Protein AF-A0AB72XPR7-F1 (afdb_monomer)

Structure (mmCIF, N/CA/C/O backbone):
data_AF-A0AB72XPR7-F1
#
_entry.id   AF-A0AB72XPR7-F1
#
loop_
_atom_site.group_PDB
_atom_site.id
_atom_site.type_symbol
_atom_site.label_atom_id
_atom_site.label_alt_id
_atom_site.label_comp_id
_atom_site.label_asym_id
_atom_site.label_entity_id
_atom_site.label_seq_id
_atom_site.pdbx_PDB_ins_code
_atom_site.Cartn_x
_atom_site.Cartn_y
_atom_site.Cartn_z
_atom_site.occupancy
_atom_site.B_iso_or_equiv
_atom_site.auth_seq_id
_atom_site.auth_comp_id
_atom_site.auth_asym_id
_atom_site.auth_atom_id
_atom_site.pdbx_PDB_model_num
ATOM 1 N N . MET A 1 1 ? -25.379 0.775 25.436 1.00 41.81 1 MET A N 1
ATOM 2 C CA . MET A 1 1 ? -26.512 1.455 24.770 1.00 41.81 1 MET A CA 1
ATOM 3 C C . MET A 1 1 ? -27.776 0.640 24.971 1.00 41.81 1 MET A C 1
ATOM 5 O O . MET A 1 1 ? -27.800 -0.527 24.604 1.00 41.81 1 MET A O 1
ATOM 9 N N . THR A 1 2 ? -28.804 1.211 25.595 1.00 42.16 2 THR A N 1
ATOM 10 C CA . THR A 1 2 ? -30.121 0.571 25.680 1.00 42.16 2 THR A CA 1
ATOM 11 C C . THR A 1 2 ? -30.930 0.978 24.458 1.00 42.16 2 THR A C 1
ATOM 13 O O . THR A 1 2 ? -31.187 2.161 24.277 1.00 42.16 2 THR A O 1
ATOM 16 N N . ASN A 1 3 ? -31.387 0.019 23.652 1.00 41.88 3 ASN A N 1
ATOM 17 C CA . ASN A 1 3 ? -32.263 0.270 22.496 1.00 41.88 3 ASN A CA 1
ATOM 18 C C . ASN A 1 3 ? -33.712 0.625 22.915 1.00 41.88 3 ASN A C 1
ATOM 20 O O . ASN A 1 3 ? -34.676 0.344 22.208 1.00 41.88 3 ASN A O 1
ATOM 24 N N . ARG A 1 4 ? -33.882 1.151 24.135 1.00 50.97 4 ARG A N 1
ATOM 25 C CA . ARG A 1 4 ? -35.162 1.570 24.701 1.00 50.97 4 ARG A CA 1
ATOM 26 C C . ARG A 1 4 ? -35.194 3.093 24.702 1.00 50.97 4 ARG A C 1
ATOM 28 O O . ARG A 1 4 ? -34.227 3.687 25.182 1.00 50.97 4 ARG A O 1
ATOM 35 N N . PRO A 1 5 ? -36.277 3.717 24.212 1.00 55.59 5 PRO A N 1
ATOM 36 C CA . PRO A 1 5 ? -36.444 5.154 24.354 1.00 55.59 5 PRO A CA 1
ATOM 37 C C . PRO A 1 5 ? -36.345 5.532 25.837 1.00 55.59 5 PRO A C 1
ATOM 39 O O . PRO A 1 5 ? -36.836 4.801 26.704 1.00 55.59 5 PRO A O 1
ATOM 42 N N . LEU A 1 6 ? -35.675 6.653 26.122 1.00 56.75 6 LEU A N 1
ATOM 43 C CA . LEU A 1 6 ? -35.609 7.230 27.466 1.00 56.75 6 LEU A CA 1
ATOM 44 C C . LEU A 1 6 ? -37.031 7.373 28.014 1.00 56.75 6 LEU A C 1
ATOM 46 O O . LEU A 1 6 ? -37.905 7.896 27.325 1.00 56.75 6 LEU A O 1
ATOM 50 N N . SER A 1 7 ? -37.267 6.904 29.237 1.00 58.59 7 SER A N 1
ATOM 51 C CA . SER A 1 7 ? -38.572 7.043 29.881 1.00 58.59 7 SER A CA 1
ATOM 52 C C . SER A 1 7 ? -38.912 8.525 30.086 1.00 58.59 7 SER A C 1
ATOM 54 O O . SER A 1 7 ? -38.029 9.317 30.413 1.00 58.59 7 SER A O 1
ATOM 56 N N . GLN A 1 8 ? -40.191 8.893 29.932 1.00 56.59 8 GLN A N 1
ATOM 57 C CA . GLN A 1 8 ? -40.710 10.259 30.133 1.00 56.59 8 GLN A CA 1
ATOM 58 C C . GLN A 1 8 ? -40.085 11.016 31.334 1.00 56.59 8 GLN A C 1
ATOM 60 O O . GLN A 1 8 ? -39.560 12.105 31.129 1.00 56.59 8 GLN A O 1
ATOM 65 N N . PRO A 1 9 ? -40.007 10.441 32.555 1.00 57.38 9 PRO A N 1
ATOM 66 C CA . PRO A 1 9 ? -39.437 11.149 33.711 1.00 57.38 9 PRO A CA 1
ATOM 67 C C . PRO A 1 9 ? -37.927 11.453 33.615 1.00 57.38 9 PRO A C 1
ATOM 69 O O . PRO A 1 9 ? -37.433 12.360 34.285 1.00 57.38 9 PRO A O 1
ATOM 72 N N . LEU A 1 10 ? -37.167 10.715 32.796 1.00 56.97 10 LEU A N 1
ATOM 73 C CA . LEU A 1 10 ? -35.747 11.000 32.539 1.00 56.97 10 LEU A CA 1
ATOM 74 C C . LEU A 1 10 ? -35.547 12.058 31.447 1.00 56.97 10 LEU A C 1
ATOM 76 O O . LEU A 1 10 ? -34.490 12.684 31.408 1.00 56.97 10 LEU A O 1
ATOM 80 N N . GLN A 1 11 ? -36.544 12.263 30.582 1.00 59.38 11 GLN A N 1
ATOM 81 C CA . GLN A 1 11 ? -36.538 13.343 29.594 1.00 59.38 11 GLN A CA 1
ATOM 82 C C . GLN A 1 11 ? -36.838 14.693 30.261 1.00 59.38 11 GLN A C 1
ATOM 84 O O . GLN A 1 11 ? -36.158 15.672 29.976 1.00 59.38 11 GLN A O 1
ATOM 89 N N . ASP A 1 12 ? -37.775 14.721 31.215 1.00 55.31 12 ASP A N 1
ATOM 90 C CA . ASP A 1 12 ? -38.199 15.947 31.911 1.00 55.31 12 ASP A CA 1
ATOM 91 C C . ASP A 1 12 ? -37.129 16.525 32.865 1.00 55.31 12 ASP A C 1
ATOM 93 O O . ASP A 1 12 ? -37.199 17.689 33.255 1.00 55.31 12 ASP A O 1
ATOM 97 N N . SER A 1 13 ? -36.130 15.724 33.258 1.00 51.53 13 SER A N 1
ATOM 98 C CA . SER A 1 13 ? -35.086 16.099 34.231 1.00 51.53 13 SER A CA 1
ATOM 99 C C . SER A 1 13 ? -33.762 16.556 33.605 1.00 51.53 13 SER A C 1
ATOM 101 O O . SER A 1 13 ? -32.808 16.853 34.332 1.00 51.53 13 SER A O 1
ATOM 103 N N . ARG A 1 14 ? -33.668 16.614 32.27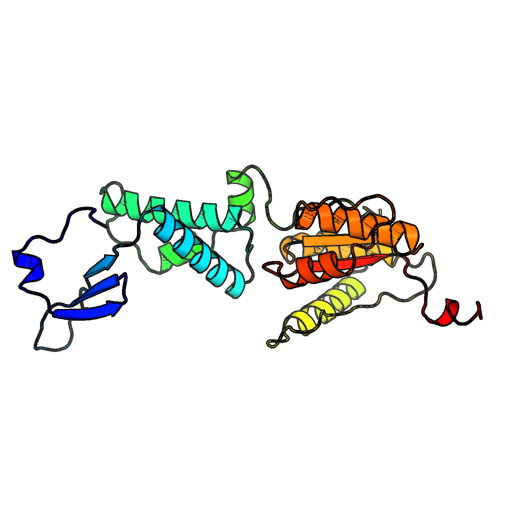0 1.00 53.88 14 ARG A N 1
ATOM 104 C CA . ARG A 1 14 ? -32.415 16.892 31.553 1.00 53.88 14 ARG A CA 1
ATOM 105 C C . ARG A 1 14 ? -32.579 17.986 30.506 1.00 53.88 14 ARG A C 1
ATOM 107 O O . ARG A 1 14 ? -33.610 18.088 29.852 1.00 53.88 14 ARG A O 1
ATOM 114 N N . VAL A 1 15 ? -31.532 18.789 30.334 1.00 56.50 15 VAL A N 1
ATOM 115 C CA . VAL A 1 15 ? -31.479 19.858 29.327 1.00 56.50 15 VAL A CA 1
ATOM 116 C C . VAL A 1 15 ? -30.689 19.349 28.126 1.00 56.50 15 VAL A C 1
ATOM 118 O O . VAL A 1 15 ? -29.655 18.695 28.291 1.00 56.50 15 VAL A O 1
ATOM 121 N N . VAL A 1 16 ? -31.182 19.630 26.917 1.00 56.19 16 VAL A N 1
ATOM 122 C CA . VAL A 1 16 ? -30.461 19.329 25.673 1.00 56.19 16 VAL A CA 1
ATOM 123 C C . VAL A 1 16 ? -29.211 20.208 25.626 1.00 56.19 16 VAL A C 1
ATOM 125 O O . VAL A 1 16 ? -29.324 21.428 25.527 1.00 56.19 16 VAL A O 1
ATOM 128 N N . SER A 1 17 ? -28.029 19.601 25.743 1.00 53.19 17 SER A N 1
ATOM 129 C CA . SER A 1 17 ? -26.747 20.320 25.768 1.00 53.19 17 SER A CA 1
ATOM 130 C C . SER A 1 17 ? -26.176 20.548 24.370 1.00 53.19 17 SER A C 1
ATOM 132 O O . SER A 1 17 ? -25.499 21.548 24.146 1.00 53.19 17 SER A O 1
ATOM 134 N N . ASN A 1 18 ? -26.460 19.643 23.429 1.00 52.41 18 ASN A N 1
ATOM 135 C CA . ASN A 1 18 ? -26.045 19.749 22.035 1.00 52.41 18 ASN A CA 1
ATOM 136 C C . ASN A 1 18 ? -27.017 18.971 21.134 1.00 52.41 18 ASN A C 1
ATOM 138 O O . ASN A 1 18 ? -27.459 17.873 21.484 1.00 52.41 18 ASN A O 1
ATOM 142 N N . SER A 1 19 ? -27.367 19.548 19.987 1.00 46.97 19 SER A N 1
ATOM 143 C CA . SER A 1 19 ? -28.295 18.961 19.018 1.00 46.97 19 SER A CA 1
ATOM 144 C C . SER A 1 19 ? -27.673 19.051 17.632 1.00 46.97 19 SER A C 1
ATOM 146 O O . SER A 1 19 ? -27.741 20.092 16.981 1.00 46.97 19 SER A O 1
ATOM 148 N N . SER A 1 20 ? -27.093 17.948 17.170 1.00 55.22 20 SER A N 1
ATOM 149 C CA . SER A 1 20 ? -26.849 17.742 15.738 1.00 55.22 20 SER A CA 1
ATOM 150 C C . SER A 1 20 ? -28.063 17.028 15.129 1.00 55.22 20 SER A C 1
ATOM 152 O O . SER A 1 20 ? -28.836 16.419 15.863 1.00 55.22 20 SER A O 1
ATOM 154 N N . GLU A 1 21 ? -28.250 17.064 13.803 1.00 54.97 21 GLU A N 1
ATOM 155 C CA . GLU A 1 21 ? -29.421 16.459 13.126 1.00 54.97 21 GLU A CA 1
ATOM 156 C C . GLU A 1 21 ? -29.701 14.989 13.509 1.00 54.97 21 GLU A C 1
ATOM 158 O O . GLU A 1 21 ? -30.834 14.529 13.367 1.00 54.97 21 GLU A O 1
ATOM 163 N N . LYS A 1 22 ? -28.694 14.247 13.995 1.00 56.53 22 LYS A N 1
ATOM 164 C CA . LYS A 1 22 ? -28.808 12.816 14.322 1.00 56.53 22 LYS A CA 1
ATOM 165 C C . LYS A 1 22 ? -28.384 12.421 15.746 1.00 56.53 22 LYS A C 1
ATOM 167 O O . LYS A 1 22 ? -28.583 11.269 16.123 1.00 56.53 22 LYS A O 1
ATOM 172 N N . VAL A 1 23 ? -27.832 13.337 16.547 1.00 57.31 23 VAL A N 1
ATOM 173 C CA . VAL A 1 23 ? -27.399 13.055 17.930 1.00 57.31 23 VAL A CA 1
ATOM 174 C C . VAL A 1 23 ? -27.939 14.125 18.870 1.00 57.31 23 VAL A C 1
ATOM 176 O O . VAL A 1 23 ? -27.658 15.312 18.685 1.00 57.31 23 VAL A O 1
ATOM 179 N N . ILE A 1 24 ? -28.686 13.688 19.883 1.00 64.88 24 ILE A N 1
ATOM 180 C CA . ILE A 1 24 ? -29.240 14.532 20.945 1.00 64.88 24 ILE A CA 1
ATOM 181 C C . ILE A 1 24 ? -28.510 14.206 22.246 1.00 64.88 24 ILE A C 1
ATOM 183 O O . ILE A 1 24 ? -28.618 13.092 22.756 1.00 64.88 24 ILE A O 1
ATOM 187 N N . GLU A 1 25 ? -27.781 15.168 22.802 1.00 66.88 25 GLU A N 1
ATOM 188 C CA . GLU A 1 25 ? -27.099 15.019 24.090 1.00 66.88 25 GLU A CA 1
ATOM 189 C C . GLU A 1 25 ? -27.939 15.608 25.228 1.00 66.88 25 GLU A C 1
ATOM 191 O O . GLU A 1 25 ? -28.374 16.757 25.172 1.00 66.88 25 GLU A O 1
ATOM 196 N N . TYR A 1 26 ? -28.146 14.823 26.283 1.00 62.53 26 TYR A N 1
ATOM 197 C CA . TYR A 1 26 ? -28.866 15.197 27.494 1.00 62.53 26 TYR A CA 1
ATOM 198 C C . TYR A 1 26 ? -27.893 15.307 28.668 1.00 62.53 26 TYR A C 1
ATOM 200 O O . TYR A 1 26 ? -27.359 14.293 29.135 1.00 62.53 26 TYR A O 1
ATOM 208 N N . ALA A 1 27 ? -27.725 16.514 29.203 1.00 60.41 27 ALA A N 1
ATOM 209 C CA . ALA A 1 27 ? -26.963 16.759 30.424 1.00 60.41 27 ALA A CA 1
ATOM 210 C C . ALA A 1 27 ? -27.894 16.872 31.644 1.00 60.41 27 ALA A C 1
ATOM 212 O O . ALA A 1 27 ? -29.041 17.317 31.541 1.00 60.41 27 ALA A O 1
ATOM 213 N N . LEU A 1 28 ? -27.399 16.460 32.815 1.00 56.94 28 LEU A N 1
ATOM 214 C CA . LEU A 1 28 ? -28.077 16.711 34.089 1.00 56.94 28 LEU A CA 1
ATOM 215 C C 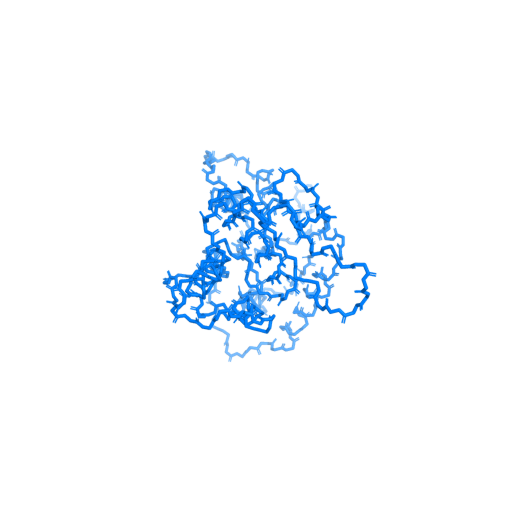. LEU A 1 28 ? -28.088 18.216 34.376 1.00 56.94 28 LEU A C 1
ATOM 217 O O . LEU A 1 28 ? -27.051 18.875 34.301 1.00 56.94 28 LEU A O 1
ATOM 221 N N . ASN A 1 29 ? -29.260 18.743 34.724 1.00 51.75 29 ASN A N 1
ATOM 222 C CA . ASN A 1 29 ? -29.448 20.148 35.060 1.00 51.75 29 ASN A CA 1
ATOM 223 C C . ASN A 1 29 ? -28.952 20.408 36.494 1.00 51.75 29 ASN A C 1
ATOM 225 O O . ASN A 1 29 ? -29.744 20.458 37.430 1.00 51.75 29 ASN A O 1
ATOM 229 N N . ASN A 1 30 ? -27.634 20.482 36.688 1.00 51.66 30 ASN A N 1
ATOM 230 C CA . ASN A 1 30 ? -27.048 20.781 37.992 1.00 51.66 30 ASN A CA 1
ATOM 231 C C . ASN A 1 30 ? -26.533 22.222 38.015 1.00 51.66 30 ASN A C 1
ATOM 233 O O . ASN A 1 30 ? -25.460 22.519 37.497 1.00 51.66 30 ASN A O 1
ATOM 237 N N . ASP A 1 31 ? -27.276 23.085 38.708 1.00 50.25 31 ASP A N 1
ATOM 238 C CA . ASP A 1 31 ? -26.927 24.475 39.049 1.00 50.25 31 ASP A CA 1
ATOM 239 C C . ASP A 1 31 ? -25.721 24.594 40.010 1.00 50.25 31 ASP A C 1
ATOM 241 O O . ASP A 1 31 ? -25.430 25.662 40.547 1.00 50.25 31 ASP A O 1
ATOM 245 N N . GLN A 1 32 ? -24.995 23.502 40.267 1.00 42.47 32 GLN A N 1
ATOM 246 C CA . GLN A 1 32 ? -23.808 23.497 41.117 1.00 42.47 32 GLN A CA 1
ATOM 247 C C . GLN A 1 32 ? -22.690 22.671 40.482 1.00 42.47 32 GLN A C 1
ATOM 249 O O . GLN A 1 32 ? -22.841 21.497 40.145 1.00 42.47 32 GLN A O 1
ATOM 254 N N . ALA A 1 33 ? -21.562 23.351 40.303 1.00 50.47 33 ALA A N 1
ATOM 255 C CA . ALA A 1 33 ? -20.346 22.876 39.677 1.00 50.47 33 ALA A CA 1
ATOM 256 C C . ALA A 1 33 ? -19.763 21.607 40.343 1.00 50.47 33 ALA A C 1
ATOM 258 O O . ALA A 1 33 ? -19.850 21.434 41.555 1.00 50.47 33 ALA A O 1
ATOM 259 N N . GLN A 1 34 ? -19.060 20.807 39.526 1.00 46.56 34 GLN A N 1
ATOM 260 C CA . GLN A 1 34 ? -18.021 19.819 39.898 1.00 46.56 34 GLN A CA 1
ATOM 261 C C . GLN A 1 34 ? -18.392 18.358 40.230 1.00 46.56 34 GLN A C 1
ATOM 263 O O . GLN A 1 34 ? -17.672 17.705 40.982 1.00 46.56 34 GLN A O 1
ATOM 268 N N . ALA A 1 35 ? -19.367 17.748 39.556 1.00 42.62 35 ALA A N 1
ATOM 269 C CA . ALA A 1 35 ? -19.410 16.283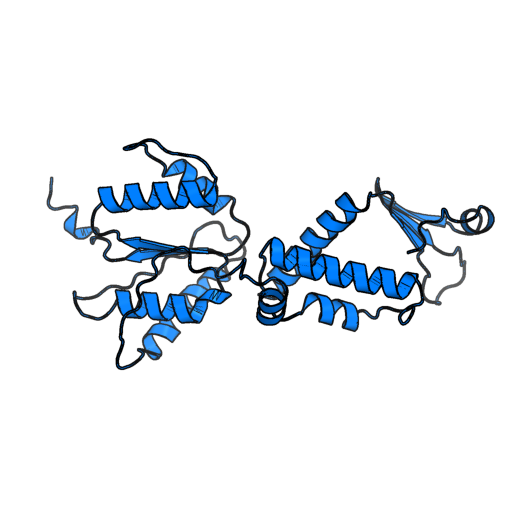 39.471 1.00 42.62 35 ALA A CA 1
ATOM 270 C C . ALA A 1 35 ? -19.589 15.847 38.016 1.00 42.62 35 ALA A C 1
ATOM 272 O O . ALA A 1 35 ? -20.494 16.329 37.343 1.00 42.62 35 ALA A O 1
ATOM 273 N N . THR A 1 36 ? -18.669 14.997 37.543 1.00 45.69 36 THR A N 1
ATOM 274 C CA . THR A 1 36 ? -18.645 14.291 36.246 1.00 45.69 36 THR A CA 1
ATOM 275 C C . THR A 1 36 ? -19.976 14.350 35.501 1.00 45.69 36 THR A C 1
ATOM 277 O O . THR A 1 36 ? -20.912 13.642 35.869 1.00 45.69 36 THR A O 1
ATOM 280 N N . ALA A 1 37 ? -20.071 15.213 34.487 1.00 53.94 37 ALA A N 1
ATOM 281 C CA . ALA A 1 37 ? -21.308 15.408 33.745 1.00 53.94 37 ALA A CA 1
ATOM 282 C C . ALA A 1 37 ? -21.720 14.089 33.072 1.00 53.94 37 ALA A C 1
ATOM 284 O O . ALA A 1 37 ? -21.110 13.662 32.094 1.00 53.94 37 ALA A O 1
ATOM 285 N N . GLU A 1 38 ? -22.732 13.414 33.618 1.00 59.38 38 GLU A N 1
ATOM 286 C CA . GLU A 1 38 ? -23.326 12.234 32.993 1.00 59.38 38 GLU A CA 1
ATOM 287 C C . GLU A 1 38 ? -24.119 12.671 31.760 1.00 59.38 38 GLU A C 1
ATOM 289 O O . GLU A 1 38 ? -25.310 12.994 31.837 1.00 59.38 38 GLU A O 1
ATOM 294 N N . ILE A 1 39 ? -23.444 12.693 30.615 1.00 62.56 39 ILE A N 1
ATOM 295 C CA . ILE A 1 39 ? -24.046 12.984 29.317 1.00 62.56 39 ILE A CA 1
ATOM 296 C C . ILE A 1 39 ? -24.707 11.704 28.802 1.00 62.56 39 ILE A C 1
ATOM 298 O O . ILE A 1 39 ? -24.060 10.664 28.673 1.00 62.56 39 ILE A O 1
ATOM 302 N N . ILE A 1 40 ? -26.005 11.769 28.503 1.00 64.38 40 ILE A N 1
ATOM 303 C CA . ILE A 1 40 ? -26.697 10.720 27.749 1.00 64.38 40 ILE A CA 1
ATOM 304 C C . ILE A 1 40 ? -26.841 11.206 26.313 1.00 64.38 40 ILE A C 1
ATOM 306 O O . ILE A 1 40 ? -27.585 12.144 26.066 1.00 64.38 40 ILE A O 1
ATOM 310 N N . ALA A 1 41 ? -26.157 10.562 25.371 1.00 66.19 41 ALA A N 1
ATOM 311 C CA . ALA A 1 41 ? -26.336 10.814 23.946 1.00 66.19 41 ALA A CA 1
ATOM 312 C C . ALA A 1 41 ? -27.342 9.814 23.358 1.00 66.19 41 ALA A C 1
ATOM 314 O O . ALA A 1 41 ? -27.163 8.598 23.467 1.00 66.19 41 ALA A O 1
ATOM 315 N N . LEU A 1 42 ? -28.407 10.329 22.749 1.00 67.06 42 LEU A N 1
ATOM 316 C CA . LEU A 1 42 ? -29.351 9.572 21.941 1.00 67.06 42 LEU A CA 1
ATOM 317 C C . LEU A 1 42 ? -28.973 9.747 20.472 1.00 67.06 42 LEU A C 1
ATOM 319 O O . LEU A 1 42 ? -29.065 10.843 19.925 1.00 67.06 42 LEU A O 1
ATOM 323 N N . ASP A 1 43 ? -28.554 8.652 19.852 1.00 70.88 43 ASP A N 1
ATOM 324 C CA . ASP A 1 43 ? -28.192 8.602 18.441 1.00 70.88 43 ASP A CA 1
ATOM 325 C C . ASP A 1 43 ? -29.337 7.973 17.644 1.00 70.88 43 ASP A C 1
ATOM 327 O O . ASP A 1 43 ? -29.784 6.869 17.966 1.00 70.88 43 ASP A O 1
ATOM 331 N N . SER A 1 44 ? -29.846 8.687 16.642 1.00 73.81 44 SER A N 1
ATOM 332 C CA . SER A 1 44 ? -30.961 8.234 15.802 1.00 73.81 44 SER A CA 1
ATOM 333 C C . SER A 1 44 ? -30.514 7.468 14.554 1.00 73.81 44 SER A C 1
ATOM 335 O O . SER A 1 44 ? -31.365 6.977 13.807 1.00 73.81 44 SER A O 1
ATOM 337 N N . ARG A 1 45 ? -29.199 7.342 14.317 1.00 74.25 45 ARG A N 1
ATOM 338 C CA . ARG A 1 45 ? -28.644 6.569 13.198 1.00 74.25 45 ARG A CA 1
ATOM 339 C C . ARG A 1 45 ? -28.993 5.092 13.319 1.00 74.25 45 ARG A C 1
ATOM 341 O O . ARG A 1 45 ? -29.015 4.516 14.408 1.00 74.25 45 ARG A O 1
ATOM 348 N N . ASN A 1 46 ? -29.231 4.448 12.179 1.00 76.50 46 ASN A N 1
ATOM 349 C CA . ASN A 1 46 ? -29.430 3.001 12.162 1.00 76.50 46 ASN A CA 1
ATOM 350 C C . ASN A 1 46 ? -28.098 2.251 12.376 1.00 76.50 46 ASN A C 1
ATOM 352 O O . ASN A 1 46 ? -27.013 2.816 12.256 1.00 76.50 46 ASN A O 1
ATOM 356 N N . ILE A 1 47 ? -28.175 0.949 12.673 1.00 71.62 47 ILE A N 1
ATOM 357 C CA . ILE A 1 47 ? -26.992 0.111 12.951 1.00 71.62 47 ILE A CA 1
ATOM 358 C C . ILE A 1 47 ? -25.989 0.133 11.785 1.00 71.62 47 ILE A C 1
ATOM 360 O O . ILE A 1 47 ? -24.784 0.159 12.023 1.00 71.62 47 ILE A O 1
ATOM 364 N N . GLY A 1 48 ? -26.466 0.141 10.537 1.00 70.88 48 GLY A N 1
ATOM 365 C CA . GLY A 1 48 ? -25.611 0.214 9.350 1.00 70.88 48 GLY A CA 1
ATOM 366 C C . GLY A 1 48 ? -24.841 1.532 9.280 1.00 70.88 48 GLY A C 1
ATOM 367 O O . GLY A 1 48 ? -23.617 1.513 9.222 1.00 70.88 48 GLY A O 1
ATOM 368 N N . GLU A 1 49 ? -25.540 2.663 9.400 1.00 76.25 49 GLU A N 1
ATOM 369 C CA . GLU A 1 49 ? -24.945 4.009 9.424 1.00 76.25 49 GLU A CA 1
ATOM 370 C C . GLU A 1 49 ? -23.955 4.190 10.584 1.00 76.25 49 GLU A C 1
ATOM 372 O O . GLU A 1 49 ? -22.915 4.824 10.422 1.00 76.25 49 GLU A O 1
ATOM 377 N N . LEU A 1 50 ? -24.261 3.628 11.758 1.00 76.62 50 LEU A N 1
ATOM 378 C CA . LEU A 1 50 ? -23.358 3.637 12.910 1.00 76.62 50 LEU A CA 1
ATOM 379 C C . LEU A 1 50 ? -22.109 2.800 12.658 1.00 76.62 50 LEU A C 1
ATOM 381 O O . LEU A 1 50 ? -21.013 3.223 13.011 1.00 76.62 50 LEU A O 1
ATOM 385 N N . THR A 1 51 ? -22.267 1.624 12.049 1.00 78.25 51 THR A N 1
ATOM 386 C CA . THR A 1 51 ? -21.132 0.754 11.729 1.00 78.25 51 THR A CA 1
ATOM 387 C C . THR A 1 51 ? -20.239 1.413 10.688 1.00 78.25 51 THR A C 1
ATOM 389 O O . THR A 1 51 ? -19.026 1.379 10.842 1.00 78.25 51 THR A O 1
ATOM 392 N N . ASP A 1 52 ? -20.808 2.037 9.659 1.00 80.50 52 ASP A N 1
ATOM 393 C CA . ASP A 1 52 ? -20.033 2.732 8.629 1.00 80.50 52 ASP A CA 1
ATOM 394 C C . ASP A 1 52 ? -19.327 3.969 9.210 1.00 80.50 52 ASP A C 1
ATOM 396 O O . ASP A 1 52 ? -18.122 4.116 9.040 1.00 80.50 52 ASP A O 1
ATOM 400 N N . SER A 1 53 ? -20.014 4.770 10.034 1.00 83.56 53 SER A N 1
ATOM 401 C CA . SER A 1 53 ? -19.386 5.885 10.760 1.00 83.56 53 SER A CA 1
ATOM 402 C C . SER A 1 53 ? -18.275 5.424 11.711 1.00 83.56 53 SER A C 1
ATOM 404 O O . SER A 1 53 ? -17.286 6.134 11.881 1.00 83.56 53 SER A O 1
ATOM 406 N N . LEU A 1 54 ? -18.426 4.259 12.349 1.00 84.94 54 LEU A N 1
ATOM 407 C CA . LEU A 1 54 ? -17.380 3.665 13.182 1.00 84.94 54 LEU A CA 1
ATOM 408 C C . LEU A 1 54 ? -16.200 3.180 12.346 1.00 84.94 54 LEU A C 1
ATOM 410 O O . LEU A 1 54 ? -15.066 3.357 12.773 1.00 84.94 54 LEU A O 1
ATOM 414 N N . VAL A 1 55 ? -16.446 2.589 11.176 1.00 84.25 55 VAL A N 1
ATOM 415 C CA . VAL A 1 55 ? -15.380 2.199 10.244 1.00 84.25 55 VAL A CA 1
ATOM 416 C C . VAL A 1 55 ? -14.568 3.420 9.845 1.00 84.25 55 VAL A C 1
ATOM 418 O O . VAL A 1 55 ? -13.352 3.365 9.968 1.00 84.25 55 VAL A O 1
ATOM 421 N N . ASP A 1 56 ? -15.214 4.523 9.469 1.00 83.06 56 ASP A N 1
ATOM 422 C CA . ASP A 1 56 ? -14.519 5.754 9.078 1.00 83.06 56 ASP A CA 1
ATOM 423 C C . ASP A 1 56 ? -13.657 6.311 10.226 1.00 83.06 56 ASP A C 1
ATOM 425 O O . ASP A 1 56 ? -12.490 6.652 10.025 1.00 83.06 56 ASP A O 1
ATOM 429 N N . LEU A 1 57 ? -14.190 6.324 11.456 1.00 85.88 57 LEU A N 1
ATOM 430 C CA . LEU A 1 57 ? -13.444 6.735 12.654 1.00 85.88 57 LEU A CA 1
ATOM 431 C C . LEU A 1 57 ? -12.253 5.813 12.946 1.00 85.88 57 LEU A C 1
ATOM 433 O O . LEU A 1 57 ? -11.166 6.286 13.275 1.00 85.88 57 LEU A O 1
ATOM 437 N N . VAL A 1 58 ? -12.441 4.497 12.820 1.00 87.00 58 VAL A N 1
ATOM 438 C CA . VAL A 1 58 ? -11.372 3.504 12.983 1.00 87.00 58 VAL A CA 1
ATOM 439 C C . VAL A 1 58 ? -10.302 3.704 11.913 1.00 87.00 58 VAL A C 1
ATOM 441 O O . VAL A 1 58 ? -9.117 3.693 12.237 1.00 87.00 58 VAL A O 1
ATOM 444 N N . THR A 1 59 ? -10.696 3.911 10.657 1.00 80.06 59 THR A N 1
ATOM 445 C CA . THR A 1 59 ? -9.778 4.167 9.545 1.00 80.06 59 THR A CA 1
ATOM 446 C C . THR A 1 59 ? -8.949 5.418 9.805 1.00 80.06 59 THR A C 1
ATOM 448 O O . THR A 1 59 ? -7.726 5.356 9.686 1.00 80.06 59 THR A O 1
ATOM 451 N N . GLN A 1 60 ? -9.574 6.518 10.234 1.00 81.06 60 GLN A N 1
ATOM 452 C CA . GLN A 1 60 ? -8.862 7.750 10.576 1.00 81.06 60 GLN A CA 1
ATOM 453 C C . GLN A 1 60 ? -7.879 7.537 11.736 1.00 81.06 60 GLN A C 1
ATOM 455 O O . GLN A 1 60 ? -6.698 7.858 11.609 1.00 81.06 60 GLN A O 1
ATOM 460 N N . PHE A 1 61 ? -8.328 6.930 12.838 1.00 84.75 61 PHE A N 1
ATOM 461 C CA . PHE A 1 61 ? -7.466 6.661 13.990 1.00 84.75 61 PHE A CA 1
ATOM 462 C C . PHE A 1 61 ? -6.262 5.789 13.608 1.00 84.75 61 PHE A C 1
ATOM 464 O O . PHE A 1 61 ? -5.127 6.055 14.007 1.00 84.75 61 PHE A O 1
ATOM 471 N N . ARG A 1 62 ? -6.488 4.734 12.819 1.00 81.38 62 ARG A N 1
ATOM 472 C CA . ARG A 1 62 ? -5.421 3.828 12.376 1.00 81.38 62 ARG A CA 1
ATOM 473 C C . ARG A 1 62 ? -4.467 4.507 11.398 1.00 81.38 62 ARG A C 1
ATOM 475 O O . ARG A 1 62 ? -3.267 4.259 11.490 1.00 81.38 62 ARG A O 1
ATOM 482 N N . ALA A 1 63 ? -4.964 5.402 10.542 1.00 72.00 63 ALA A N 1
ATOM 483 C CA . ALA A 1 63 ? -4.134 6.221 9.666 1.00 72.00 63 ALA A CA 1
ATOM 484 C C . ALA A 1 63 ? -3.177 7.122 10.461 1.00 72.00 63 ALA A C 1
ATOM 486 O O . ALA A 1 63 ? -1.972 7.108 10.213 1.00 72.00 63 ALA A O 1
ATOM 487 N N . GLU A 1 64 ? -3.693 7.828 11.470 1.00 73.81 64 GLU A N 1
ATOM 488 C CA . GLU A 1 64 ? -2.903 8.694 12.357 1.00 73.81 64 GLU A CA 1
ATOM 489 C C . GLU A 1 64 ? -1.839 7.908 13.148 1.00 73.81 64 GLU A C 1
ATOM 491 O O . GLU A 1 64 ? -0.760 8.423 13.439 1.00 73.81 64 GLU A O 1
ATOM 496 N N . ASN A 1 65 ? -2.103 6.630 13.437 1.00 70.25 65 ASN A N 1
ATOM 497 C CA . ASN A 1 65 ? -1.207 5.739 14.180 1.00 70.25 65 ASN A CA 1
ATOM 498 C C . ASN A 1 65 ? -0.345 4.823 13.290 1.00 70.25 65 ASN A C 1
ATOM 500 O O . ASN A 1 65 ? 0.239 3.861 13.795 1.00 70.25 65 ASN A O 1
ATOM 504 N N . LYS A 1 66 ? -0.244 5.109 11.983 1.00 68.25 66 LYS A N 1
ATOM 505 C CA . LYS A 1 66 ? 0.565 4.342 11.013 1.00 68.25 66 LYS A CA 1
ATOM 506 C C . LYS A 1 66 ? 0.232 2.838 10.981 1.00 68.25 66 LYS A C 1
ATOM 508 O O . LYS A 1 66 ? 1.129 2.006 10.864 1.00 68.25 66 LYS A O 1
ATOM 513 N N . LYS A 1 67 ? -1.047 2.482 11.120 1.00 68.75 67 LYS A N 1
ATOM 514 C CA . LYS A 1 67 ? -1.552 1.100 11.018 1.00 68.75 67 LYS A CA 1
ATOM 515 C C . LYS A 1 67 ? -2.366 0.894 9.742 1.00 68.75 67 LYS A C 1
ATOM 517 O O . LYS A 1 67 ? -2.729 1.868 9.081 1.00 68.75 67 LYS A O 1
ATOM 522 N N . SER A 1 68 ? -2.681 -0.366 9.418 1.00 64.69 68 SER A N 1
ATOM 523 C CA . SER A 1 68 ? -3.504 -0.699 8.249 1.00 64.69 68 SER A CA 1
ATOM 524 C C . SER A 1 68 ? -4.811 0.095 8.199 1.00 64.69 68 SER A C 1
ATOM 526 O O . SER A 1 68 ? -5.541 0.195 9.192 1.00 64.69 68 SER A O 1
ATOM 528 N N . GLN A 1 69 ? -5.104 0.594 6.998 1.00 68.94 69 GLN A N 1
ATOM 529 C CA . GLN A 1 69 ? -6.322 1.315 6.624 1.00 68.94 69 GLN A CA 1
ATOM 530 C C . GLN A 1 69 ? -7.240 0.455 5.734 1.00 68.94 69 GLN A C 1
ATOM 532 O O . GLN A 1 69 ? -8.186 0.970 5.139 1.00 68.94 69 GLN A O 1
ATOM 537 N N . GLY A 1 70 ? -6.958 -0.850 5.618 1.00 67.56 70 GLY A N 1
ATOM 538 C CA . GLY A 1 70 ? -7.747 -1.779 4.812 1.00 67.56 70 GLY A CA 1
ATOM 539 C C . GLY A 1 70 ? -9.220 -1.777 5.228 1.00 67.56 70 GLY A C 1
ATOM 540 O O . GLY A 1 70 ? -9.557 -1.719 6.415 1.00 67.56 70 GLY A O 1
ATOM 541 N N . ARG A 1 71 ? -10.129 -1.793 4.246 1.00 70.25 71 ARG A N 1
ATOM 542 C CA . ARG A 1 71 ? -11.572 -1.667 4.505 1.00 70.25 71 ARG A CA 1
ATOM 543 C C . ARG A 1 71 ? -12.113 -2.859 5.297 1.00 70.25 71 ARG A C 1
ATOM 545 O O . ARG A 1 71 ? -12.988 -2.673 6.141 1.00 70.25 71 ARG A O 1
ATOM 552 N N . VAL A 1 72 ? -11.612 -4.069 5.046 1.00 71.44 72 VAL A N 1
ATOM 553 C CA . VAL A 1 72 ? -12.007 -5.284 5.776 1.00 71.44 72 VAL A CA 1
ATOM 554 C C . VAL A 1 72 ? -11.395 -5.268 7.174 1.00 71.44 72 VAL A C 1
ATOM 556 O O . VAL A 1 72 ? -12.100 -5.547 8.140 1.00 71.44 72 VAL A O 1
ATOM 559 N N . SER A 1 73 ? -10.141 -4.844 7.321 1.00 74.44 73 SER A N 1
ATOM 560 C CA . SER A 1 73 ? -9.480 -4.727 8.631 1.00 74.44 73 SER A CA 1
ATOM 561 C C . SER A 1 73 ? -10.157 -3.699 9.535 1.00 74.44 73 SER A C 1
ATOM 563 O O . SER A 1 73 ? -10.488 -4.005 10.681 1.00 74.44 73 SER A O 1
ATOM 565 N N . CYS A 1 74 ? -10.430 -2.498 9.019 1.00 81.31 74 CYS A N 1
ATOM 566 C CA . CYS A 1 74 ? -11.134 -1.453 9.769 1.00 81.31 74 CYS A CA 1
ATOM 567 C C . CYS A 1 74 ? -12.555 -1.901 10.142 1.00 81.31 74 CYS A C 1
ATOM 569 O O . CYS A 1 74 ? -13.011 -1.650 11.258 1.00 81.31 74 CYS A O 1
ATOM 571 N N . ARG A 1 75 ? -13.234 -2.647 9.258 1.00 82.69 75 ARG A N 1
ATOM 572 C CA . ARG A 1 75 ? -14.534 -3.272 9.545 1.00 82.69 75 ARG A CA 1
ATOM 573 C C . ARG A 1 75 ? -14.451 -4.311 10.658 1.00 82.69 75 ARG A C 1
ATOM 575 O O . ARG A 1 75 ? -15.324 -4.312 11.519 1.00 82.69 75 ARG A O 1
ATOM 582 N N . ILE A 1 76 ? -13.427 -5.162 10.678 1.00 81.75 76 ILE A N 1
ATOM 583 C CA . ILE A 1 76 ? -13.229 -6.153 11.747 1.00 81.75 76 ILE A CA 1
ATOM 584 C C . ILE A 1 76 ? -13.020 -5.454 13.089 1.00 81.75 76 ILE A C 1
ATOM 586 O O . ILE A 1 76 ? -13.700 -5.785 14.058 1.00 81.75 76 ILE A O 1
ATOM 590 N N . VAL A 1 77 ? -12.151 -4.443 13.141 1.00 85.31 77 VAL A N 1
ATOM 591 C CA . VAL A 1 77 ? -11.913 -3.658 14.364 1.00 85.31 77 VAL A CA 1
ATOM 592 C C . VAL A 1 77 ? -13.201 -2.972 14.835 1.00 85.31 77 VAL A C 1
ATOM 594 O O . VAL A 1 77 ? -13.544 -3.056 16.016 1.00 85.31 77 VAL A O 1
ATOM 597 N N . ALA A 1 78 ? -13.969 -2.370 13.921 1.00 86.31 78 ALA A N 1
ATOM 598 C CA . ALA A 1 78 ? -15.266 -1.770 14.238 1.00 86.31 78 ALA A CA 1
ATOM 599 C C . ALA A 1 78 ? -16.270 -2.798 14.795 1.00 86.31 78 ALA A C 1
ATOM 601 O O . ALA A 1 78 ? -16.972 -2.516 15.766 1.00 86.31 78 ALA A O 1
ATOM 602 N N . VAL A 1 79 ? -16.314 -4.011 14.235 1.00 83.06 79 VAL A N 1
ATOM 603 C CA . VAL A 1 79 ? -17.174 -5.103 14.723 1.00 83.06 79 VAL A CA 1
ATOM 604 C C . VAL A 1 79 ? -16.733 -5.592 16.105 1.00 83.06 79 VAL A C 1
ATOM 606 O O . VAL A 1 79 ? -17.586 -5.814 16.962 1.00 83.06 79 VAL A O 1
ATOM 609 N N . VAL A 1 80 ? -15.428 -5.712 16.366 1.00 83.69 80 VAL A N 1
ATOM 610 C CA . VAL A 1 80 ? -14.895 -6.079 17.692 1.00 83.69 80 VAL A CA 1
ATOM 611 C C . VAL A 1 80 ? -15.263 -5.028 18.743 1.00 83.69 80 VAL A C 1
ATOM 613 O O . VAL A 1 80 ? -15.680 -5.378 19.850 1.00 83.69 80 VAL A O 1
ATOM 616 N N . LEU A 1 81 ? -15.167 -3.741 18.397 1.00 85.94 81 LEU A N 1
ATOM 617 C CA . LEU A 1 81 ? -15.609 -2.638 19.255 1.00 85.94 81 LEU A CA 1
ATOM 618 C C . LEU A 1 81 ? -17.110 -2.698 19.533 1.00 85.94 81 LEU A C 1
ATOM 620 O O . LEU A 1 81 ? -17.516 -2.637 20.694 1.00 85.94 81 LEU A O 1
ATOM 624 N N . LEU A 1 82 ? -17.933 -2.876 18.497 1.00 83.56 82 LEU A N 1
ATOM 625 C CA . LEU A 1 82 ? -19.380 -3.037 18.652 1.00 83.56 82 LEU A CA 1
ATOM 626 C C . LEU A 1 82 ? -19.721 -4.237 19.534 1.00 83.56 82 LEU A C 1
ATOM 628 O O . LEU A 1 82 ? -20.559 -4.115 20.423 1.00 83.56 82 LEU A O 1
ATOM 632 N N . HIS A 1 83 ? -19.043 -5.369 19.347 1.00 81.81 83 HIS A N 1
ATOM 633 C CA . HIS A 1 83 ? -19.217 -6.548 20.188 1.00 81.81 83 HIS A CA 1
ATOM 634 C C . HIS A 1 83 ? -18.897 -6.237 21.656 1.00 81.81 83 HIS A C 1
ATOM 636 O O . HIS A 1 83 ? -19.721 -6.510 22.523 1.00 81.81 83 HIS A O 1
ATOM 642 N N . LYS A 1 84 ? -17.759 -5.591 21.952 1.00 80.25 84 LYS A N 1
ATOM 643 C CA . LYS A 1 84 ? -17.406 -5.169 23.322 1.00 80.25 84 LYS A CA 1
ATOM 644 C C . LYS A 1 84 ? -18.468 -4.246 23.930 1.00 80.25 84 LYS A C 1
ATOM 646 O O . LYS A 1 84 ? -18.868 -4.446 25.076 1.00 80.25 84 LYS A O 1
ATOM 651 N N . ILE A 1 85 ? -18.962 -3.275 23.159 1.00 82.69 85 ILE A N 1
ATOM 652 C CA . ILE A 1 85 ? -20.022 -2.351 23.588 1.00 82.69 85 ILE A CA 1
ATOM 653 C C . ILE A 1 85 ? -21.325 -3.106 23.878 1.00 82.69 85 ILE A C 1
ATOM 655 O O . ILE A 1 85 ? -21.983 -2.835 24.886 1.00 82.69 85 ILE A O 1
ATOM 659 N N . PHE A 1 86 ? -21.711 -4.052 23.019 1.00 80.00 86 PHE A N 1
ATOM 660 C CA . PHE A 1 86 ? -22.940 -4.822 23.193 1.00 80.00 86 PHE A CA 1
ATOM 661 C C . PHE A 1 86 ? -22.847 -5.829 24.339 1.00 80.00 86 PHE A C 1
ATOM 663 O O . PHE A 1 86 ? -23.788 -5.892 25.125 1.00 80.00 86 PHE A O 1
ATOM 670 N N . SER A 1 87 ? -21.727 -6.533 24.519 1.00 76.19 87 SER A N 1
ATOM 671 C CA . SER A 1 87 ? -21.516 -7.423 25.671 1.00 76.19 87 SER A CA 1
ATOM 672 C C . SER A 1 87 ? -21.559 -6.658 26.997 1.00 76.19 87 SER A C 1
ATOM 674 O O . SER A 1 87 ? -22.215 -7.094 27.946 1.00 76.19 87 SER A O 1
ATOM 676 N N . ALA A 1 88 ? -20.944 -5.470 27.055 1.00 78.62 88 ALA A N 1
ATOM 677 C CA . ALA A 1 88 ? -21.040 -4.580 28.214 1.00 78.62 88 ALA A CA 1
ATOM 678 C C . ALA A 1 88 ? -22.489 -4.113 28.461 1.00 78.62 88 ALA A C 1
ATOM 680 O O . ALA A 1 88 ? -22.955 -4.064 29.600 1.00 78.62 88 ALA A O 1
ATOM 681 N N . ALA A 1 89 ? -23.239 -3.808 27.395 1.00 76.69 89 ALA A N 1
ATOM 682 C CA . ALA A 1 89 ? -24.637 -3.387 27.488 1.00 76.69 89 ALA A CA 1
ATOM 683 C C . ALA A 1 89 ? -25.597 -4.522 27.891 1.00 76.69 89 ALA A C 1
ATOM 685 O O . ALA A 1 89 ? -26.571 -4.266 28.598 1.00 76.69 89 ALA A O 1
ATOM 686 N N . ALA A 1 90 ? -25.325 -5.757 27.462 1.00 78.62 90 ALA A N 1
ATOM 687 C CA . ALA A 1 90 ? -26.093 -6.952 27.809 1.00 78.62 90 ALA A CA 1
ATOM 688 C C . ALA A 1 90 ? -25.821 -7.439 29.245 1.00 78.62 90 ALA A C 1
ATOM 690 O O . ALA A 1 90 ? -26.597 -8.221 29.789 1.00 78.62 90 ALA A O 1
ATOM 691 N N . GLY A 1 91 ? -24.758 -6.939 29.887 1.00 76.38 91 GLY A N 1
ATOM 692 C CA . GLY A 1 91 ? -24.332 -7.367 31.221 1.00 76.38 91 GLY A CA 1
ATOM 693 C C . GLY A 1 91 ? -23.527 -8.668 31.223 1.00 76.38 91 GLY A C 1
ATOM 694 O O . GLY A 1 91 ? -23.371 -9.271 32.280 1.00 76.38 91 GLY A O 1
ATOM 695 N N . GLU A 1 92 ? -23.029 -9.089 30.061 1.00 71.38 92 GLU A N 1
ATOM 696 C CA . GLU A 1 92 ? -22.140 -10.247 29.896 1.00 71.38 92 GLU A CA 1
ATOM 697 C C . GLU A 1 92 ? -20.669 -9.892 30.178 1.00 71.38 92 GLU A C 1
ATOM 699 O O . GLU A 1 92 ? -19.849 -10.772 30.423 1.00 71.38 92 GLU A O 1
ATOM 704 N N . ALA A 1 93 ? -20.343 -8.596 30.170 1.00 71.81 93 ALA A N 1
ATOM 705 C CA . ALA A 1 93 ? -19.040 -8.036 30.511 1.00 71.81 93 ALA A CA 1
ATOM 706 C C . ALA A 1 93 ? -19.191 -6.856 31.488 1.00 71.81 93 ALA A C 1
ATOM 708 O O . ALA A 1 93 ? -20.310 -6.467 31.845 1.00 71.81 93 ALA A O 1
ATOM 709 N N . ASP A 1 94 ? -18.065 -6.276 31.919 1.00 74.62 94 ASP A N 1
ATOM 710 C CA . ASP A 1 94 ? -18.088 -5.075 32.753 1.00 74.62 94 ASP A CA 1
ATOM 711 C C . ASP A 1 94 ? -18.828 -3.938 32.028 1.00 74.62 94 ASP A C 1
ATOM 713 O O . ASP A 1 94 ? -18.671 -3.718 30.826 1.00 74.62 94 ASP A O 1
ATOM 717 N N . ARG A 1 95 ? -19.679 -3.213 32.757 1.00 74.31 95 ARG A N 1
ATOM 718 C CA . ARG A 1 95 ? -20.567 -2.177 32.192 1.00 74.31 95 ARG A CA 1
ATOM 719 C C . ARG A 1 95 ? -19.830 -0.878 31.875 1.00 74.31 95 ARG A C 1
ATOM 721 O O . ARG A 1 95 ? -20.457 0.112 31.493 1.00 74.31 95 ARG A O 1
ATOM 728 N N . ARG A 1 96 ? -18.516 -0.859 32.082 1.00 75.69 96 ARG A N 1
ATOM 729 C CA . ARG A 1 96 ? -17.631 0.274 31.848 1.00 75.69 96 ARG A CA 1
ATOM 730 C C . ARG A 1 96 ? -16.585 -0.135 30.826 1.00 75.69 96 ARG A C 1
ATOM 732 O O . ARG A 1 96 ? -15.909 -1.134 31.004 1.00 75.69 96 ARG A O 1
ATOM 739 N N . LEU A 1 97 ? -16.473 0.674 29.780 1.00 77.19 97 LEU A N 1
ATOM 740 C CA . LEU A 1 97 ? -15.368 0.639 28.833 1.00 77.19 97 LEU A CA 1
ATOM 741 C C . LEU A 1 97 ? -14.504 1.862 29.110 1.00 77.19 97 LEU A C 1
ATOM 743 O O . LEU A 1 97 ? -14.964 3.000 29.001 1.00 77.19 97 LEU A O 1
ATOM 747 N N . THR A 1 98 ? -13.271 1.624 29.526 1.00 85.06 98 THR A N 1
ATOM 748 C CA . THR A 1 98 ? -12.269 2.667 29.720 1.00 85.06 98 THR A CA 1
ATOM 749 C C . THR A 1 98 ? -11.712 3.123 28.374 1.00 85.06 98 THR A C 1
ATOM 751 O O . THR A 1 98 ? -11.715 2.385 27.388 1.00 85.06 98 THR A O 1
ATOM 754 N N . ALA A 1 99 ? -11.181 4.347 28.330 1.00 79.25 99 ALA A N 1
ATOM 755 C CA . ALA A 1 99 ? -10.514 4.852 27.132 1.00 79.25 99 ALA A CA 1
ATOM 756 C C . ALA A 1 99 ? -9.340 3.953 26.706 1.00 79.25 99 ALA A C 1
ATOM 758 O O . ALA A 1 99 ? -9.129 3.756 25.514 1.00 79.25 99 ALA A O 1
ATOM 759 N N . LEU A 1 100 ? -8.618 3.365 27.668 1.00 82.38 100 LEU A N 1
ATOM 760 C CA . LEU A 1 100 ? -7.501 2.469 27.381 1.00 82.38 100 LEU A CA 1
ATOM 761 C C . LEU A 1 100 ? -7.969 1.184 26.688 1.00 82.38 100 LEU A C 1
ATOM 763 O O . LEU A 1 100 ? -7.388 0.800 25.685 1.00 82.38 100 LEU A O 1
ATOM 767 N N . GLU A 1 101 ? -9.068 0.577 27.139 1.00 81.44 101 GLU A N 1
ATOM 768 C CA . GLU A 1 101 ? -9.627 -0.621 26.493 1.00 81.44 101 GLU A CA 1
ATOM 769 C C . GLU A 1 101 ? -10.125 -0.349 25.069 1.00 81.44 101 GLU A C 1
ATOM 771 O O . GLU A 1 101 ? -10.060 -1.229 24.207 1.00 81.44 101 GLU A O 1
ATOM 776 N N . ILE A 1 102 ? -10.624 0.865 24.816 1.00 85.56 102 ILE A N 1
ATOM 777 C CA . ILE A 1 102 ? -11.000 1.308 23.470 1.00 85.56 102 ILE A CA 1
ATOM 778 C C . ILE A 1 102 ? -9.744 1.474 22.613 1.00 85.56 102 ILE A C 1
ATOM 780 O O . ILE A 1 102 ? -9.709 0.968 21.494 1.00 85.56 102 ILE A O 1
ATOM 784 N N . ILE A 1 103 ? -8.707 2.136 23.132 1.00 86.00 103 ILE A N 1
ATOM 785 C CA . ILE A 1 103 ? -7.432 2.317 22.427 1.00 86.00 103 ILE A CA 1
ATOM 786 C C . ILE A 1 103 ? -6.784 0.966 22.123 1.00 86.00 103 ILE A C 1
ATOM 788 O O . ILE A 1 103 ? -6.330 0.771 20.999 1.00 86.00 103 ILE A O 1
ATOM 792 N N . ASP A 1 104 ? -6.789 0.022 23.060 1.00 83.88 104 ASP A N 1
ATOM 793 C CA . ASP A 1 104 ? -6.254 -1.327 22.858 1.00 83.88 104 ASP A CA 1
ATOM 794 C C . ASP A 1 104 ? -7.015 -2.059 21.748 1.00 83.88 104 ASP A C 1
ATOM 796 O O . ASP A 1 104 ? -6.404 -2.636 20.849 1.00 83.88 104 ASP A O 1
ATOM 800 N N . ALA A 1 105 ? -8.350 -1.971 21.745 1.00 83.19 105 ALA A N 1
ATOM 801 C CA . ALA A 1 105 ? -9.176 -2.544 20.684 1.00 83.19 105 ALA A CA 1
ATOM 802 C C . ALA A 1 105 ? -8.936 -1.874 19.318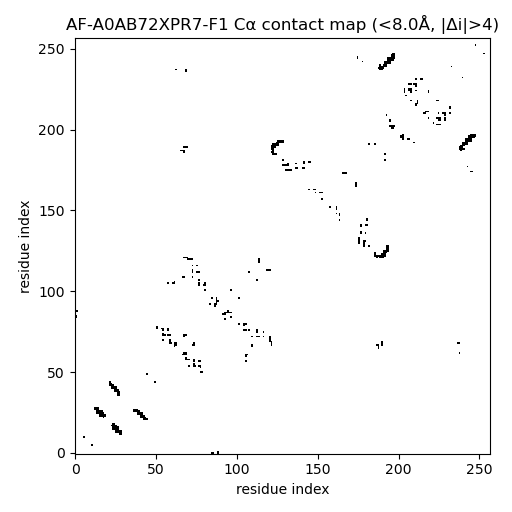 1.00 83.19 105 ALA A C 1
ATOM 804 O O . ALA A 1 105 ? -8.922 -2.547 18.291 1.00 83.19 105 ALA A O 1
ATOM 805 N N . LEU A 1 106 ? -8.709 -0.560 19.284 1.00 84.81 106 LEU A N 1
ATOM 806 C CA . LEU A 1 106 ? -8.348 0.165 18.062 1.00 84.81 106 LEU A CA 1
ATOM 807 C C . LEU A 1 106 ? -6.921 -0.142 17.597 1.00 84.81 106 LEU A C 1
ATOM 809 O O . LEU A 1 106 ? -6.621 -0.056 16.404 1.00 84.81 106 LEU A O 1
ATOM 813 N N . SER A 1 107 ? -6.050 -0.517 18.532 1.00 83.00 107 SER A N 1
ATOM 814 C CA . SER A 1 107 ? -4.626 -0.763 18.323 1.00 83.00 107 SER A CA 1
ATOM 815 C C . SER A 1 107 ? -4.299 -2.226 18.053 1.00 83.00 107 SER A C 1
ATOM 817 O O . SER A 1 107 ? -3.109 -2.550 18.020 1.00 83.00 107 SER A O 1
ATOM 819 N N . ILE A 1 108 ? -5.290 -3.089 17.797 1.00 79.69 108 ILE A N 1
ATOM 820 C CA . ILE A 1 108 ? -5.050 -4.494 17.440 1.00 79.69 108 ILE A CA 1
ATOM 821 C C . ILE A 1 108 ? -4.000 -4.558 16.313 1.00 79.69 108 ILE A C 1
ATOM 823 O O . ILE A 1 108 ? -4.141 -3.837 15.306 1.00 79.69 108 ILE A O 1
ATOM 827 N N . PRO A 1 109 ? -2.925 -5.35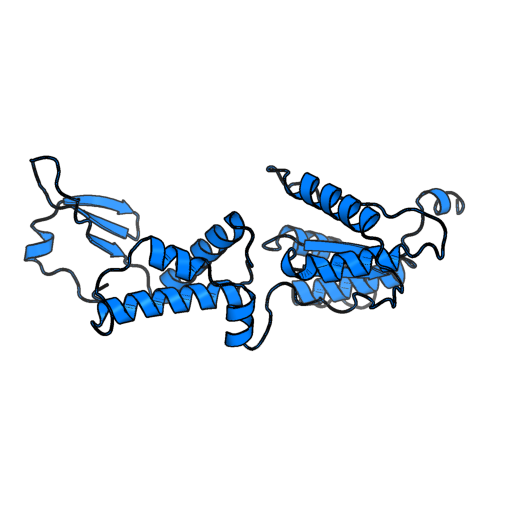2 16.493 1.00 73.25 109 PRO A N 1
ATOM 828 C CA . PRO A 1 109 ? -1.913 -5.551 15.471 1.00 73.25 109 PRO A CA 1
ATOM 829 C C . PRO A 1 109 ? -2.525 -6.091 14.184 1.00 73.25 109 PRO A C 1
ATOM 831 O O . PRO A 1 109 ? -3.360 -6.990 14.204 1.00 73.25 109 PRO A O 1
ATOM 834 N N . ASP A 1 110 ? -2.052 -5.578 13.055 1.00 65.31 110 ASP A N 1
ATOM 835 C CA . ASP A 1 110 ? -2.513 -5.977 11.725 1.00 65.31 110 ASP A CA 1
ATOM 836 C C . ASP A 1 110 ? -2.490 -7.504 11.545 1.00 65.31 110 ASP A C 1
ATOM 838 O O . ASP A 1 110 ? -3.475 -8.110 11.128 1.00 65.31 110 ASP A O 1
ATOM 842 N N . ARG A 1 111 ? -1.408 -8.157 11.974 1.00 56.56 111 ARG A N 1
ATOM 843 C CA . ARG A 1 111 ? -1.261 -9.615 11.900 1.00 56.56 111 ARG A CA 1
ATOM 844 C C . ARG A 1 111 ? -2.411 -10.389 12.559 1.00 56.56 111 ARG A C 1
ATOM 846 O O . ARG A 1 111 ? -2.875 -11.364 11.981 1.00 56.56 111 ARG A O 1
ATOM 853 N N . GLU A 1 112 ? -2.879 -9.960 13.728 1.00 63.59 112 GLU A N 1
ATOM 854 C CA . GLU A 1 112 ? -3.973 -10.638 14.440 1.00 63.59 112 GLU A CA 1
ATOM 855 C C . GLU A 1 112 ? -5.301 -10.494 13.686 1.00 63.59 112 GLU A C 1
ATOM 857 O O . GLU A 1 112 ? -6.096 -11.432 13.620 1.00 63.59 112 GLU A O 1
ATOM 862 N N . ILE A 1 113 ? -5.517 -9.340 13.048 1.00 68.38 113 ILE A N 1
ATOM 863 C CA . ILE A 1 113 ? -6.689 -9.102 12.201 1.00 68.38 113 ILE A CA 1
ATOM 864 C C . ILE A 1 113 ? -6.636 -10.008 10.966 1.00 68.38 113 ILE A C 1
ATOM 866 O O . ILE A 1 113 ? -7.651 -10.599 10.608 1.00 68.38 113 ILE A O 1
ATOM 870 N N . ALA A 1 114 ? -5.464 -10.165 10.344 1.00 56.69 114 ALA A N 1
ATOM 871 C CA . ALA A 1 114 ? -5.281 -11.017 9.168 1.00 56.69 114 ALA A CA 1
ATOM 872 C C . ALA A 1 114 ? -5.483 -12.506 9.495 1.00 56.69 114 ALA A C 1
ATOM 874 O O . ALA A 1 114 ? -6.129 -13.225 8.731 1.00 56.69 114 ALA A O 1
ATOM 875 N N . GLU A 1 115 ? -4.977 -12.963 10.645 1.00 52.81 115 GLU A N 1
ATOM 876 C CA . GLU A 1 115 ? -5.180 -14.330 11.142 1.00 52.81 115 GLU A CA 1
ATOM 877 C C . GLU A 1 115 ? -6.672 -14.618 11.399 1.00 52.81 115 GLU A C 1
ATOM 879 O O . GLU A 1 115 ? -7.157 -15.692 11.043 1.00 52.81 115 GLU A O 1
ATOM 884 N N . ALA A 1 116 ? -7.423 -13.647 11.933 1.00 57.12 116 ALA A N 1
ATOM 885 C CA . ALA A 1 116 ? -8.867 -13.769 12.149 1.00 57.12 116 ALA A CA 1
ATOM 886 C C . ALA A 1 116 ? -9.698 -13.655 10.853 1.00 57.12 116 ALA A C 1
ATOM 888 O O . ALA A 1 116 ? -10.725 -14.320 10.716 1.00 57.12 116 ALA A O 1
ATOM 889 N N . ALA A 1 117 ? -9.267 -12.820 9.903 1.00 59.66 117 ALA A N 1
ATOM 890 C CA . ALA A 1 117 ? -9.933 -12.612 8.615 1.00 59.66 117 ALA A CA 1
ATOM 891 C C . ALA A 1 117 ? -9.669 -13.740 7.604 1.00 59.66 117 ALA A C 1
ATOM 893 O O . ALA A 1 117 ? -10.402 -13.872 6.624 1.00 59.66 117 ALA A O 1
ATOM 894 N N . GLY A 1 118 ? -8.606 -14.526 7.807 1.00 40.84 118 GLY A N 1
ATOM 895 C CA . GLY A 1 118 ? -8.147 -15.555 6.871 1.00 40.84 118 GLY A CA 1
ATOM 896 C C . GLY A 1 118 ? -7.497 -15.005 5.594 1.00 40.84 118 GLY A C 1
ATOM 897 O O . GLY A 1 118 ? -7.196 -15.781 4.687 1.00 40.84 118 GLY A O 1
ATOM 898 N N . ALA A 1 119 ? -7.286 -13.689 5.501 1.00 46.44 119 ALA A N 1
ATOM 899 C CA . ALA A 1 119 ? -6.661 -13.012 4.370 1.00 46.44 119 ALA A CA 1
ATOM 900 C C . ALA A 1 119 ? -6.118 -11.633 4.782 1.00 46.44 119 ALA A C 1
ATOM 902 O O . ALA A 1 119 ? -6.654 -10.989 5.682 1.00 46.44 119 ALA A O 1
ATOM 903 N N . PHE A 1 120 ? -5.079 -11.171 4.084 1.00 48.91 120 PHE A N 1
ATOM 904 C CA . PHE A 1 120 ? -4.644 -9.775 4.126 1.00 48.91 120 PHE A CA 1
ATOM 905 C C . PHE A 1 120 ? -5.519 -8.955 3.171 1.00 48.91 120 PHE A C 1
ATOM 907 O O . PHE A 1 120 ? -5.699 -9.355 2.022 1.00 48.91 120 PHE A O 1
ATOM 914 N N . ASP A 1 121 ? -6.046 -7.814 3.616 1.00 48.78 121 ASP A N 1
ATOM 915 C CA . ASP A 1 121 ? -6.635 -6.788 2.737 1.00 48.78 121 ASP A CA 1
ATOM 916 C C . ASP A 1 121 ? -5.777 -5.512 2.647 1.00 48.78 121 ASP A C 1
ATOM 918 O O . ASP A 1 121 ? -6.167 -4.542 2.004 1.00 48.78 121 ASP A O 1
ATOM 922 N N . TRP A 1 122 ? -4.589 -5.529 3.255 1.00 50.59 122 TRP A N 1
ATOM 923 C CA . TRP A 1 122 ? -3.540 -4.509 3.171 1.00 50.59 122 TRP A CA 1
ATOM 924 C C . TRP A 1 122 ? -2.197 -5.196 2.939 1.00 50.59 122 TRP A C 1
ATOM 926 O O . TRP A 1 122 ? -2.011 -6.337 3.366 1.00 50.59 122 TRP A O 1
ATOM 936 N N . GLY A 1 123 ? -1.270 -4.542 2.238 1.00 44.59 123 GLY A N 1
ATOM 937 C CA . GLY A 1 123 ? 0.017 -5.161 1.919 1.00 44.59 123 GLY A CA 1
ATOM 938 C C . GLY A 1 123 ? -0.112 -6.464 1.122 1.00 44.59 123 GLY A C 1
ATOM 939 O O . GLY A 1 123 ? 0.841 -7.240 1.069 1.00 44.59 123 GLY A O 1
ATOM 940 N N . VAL A 1 124 ? -1.274 -6.726 0.497 1.00 47.97 124 VAL A N 1
ATOM 941 C CA . VAL A 1 124 ? -1.406 -7.802 -0.485 1.00 47.97 124 VAL A CA 1
ATOM 942 C C . VAL A 1 124 ? -0.422 -7.443 -1.586 1.00 47.97 124 VAL A C 1
ATOM 944 O O . VAL A 1 124 ? -0.585 -6.383 -2.196 1.00 47.97 124 VAL A O 1
ATOM 947 N N . PRO A 1 125 ? 0.612 -8.259 -1.848 1.00 47.31 125 PRO A N 1
ATOM 948 C CA . PRO A 1 125 ? 1.477 -8.011 -2.981 1.00 47.31 125 PRO A CA 1
ATOM 949 C C . PRO A 1 125 ? 0.590 -8.087 -4.220 1.00 47.31 125 PRO A C 1
ATOM 951 O O . PRO A 1 125 ? 0.205 -9.172 -4.662 1.00 47.31 125 PRO A O 1
ATOM 954 N N . VAL A 1 126 ? 0.206 -6.930 -4.759 1.00 48.97 126 VAL A N 1
ATOM 955 C CA . VAL A 1 126 ? -0.491 -6.876 -6.034 1.00 48.97 126 VAL A CA 1
ATOM 956 C C . VAL A 1 126 ? 0.503 -7.450 -7.028 1.00 48.97 126 VAL A C 1
ATOM 958 O O . VAL A 1 126 ? 1.585 -6.905 -7.225 1.00 48.97 126 VAL A O 1
ATOM 961 N N . ALA A 1 127 ? 0.153 -8.631 -7.537 1.00 52.47 127 ALA A N 1
ATOM 962 C CA . ALA A 1 127 ? 0.911 -9.504 -8.421 1.00 52.47 127 ALA A CA 1
ATOM 963 C C . ALA A 1 127 ? 2.213 -8.911 -8.998 1.00 52.47 127 ALA A C 1
ATOM 965 O O . ALA A 1 127 ? 2.183 -7.939 -9.750 1.00 52.47 127 ALA A O 1
ATOM 966 N N . GLY A 1 128 ? 3.343 -9.588 -8.780 1.00 62.38 128 GLY A N 1
ATOM 967 C CA . GLY A 1 128 ? 4.513 -9.436 -9.649 1.00 62.38 128 GLY A CA 1
ATOM 968 C C . GLY A 1 128 ? 5.713 -8.684 -9.086 1.00 62.38 128 GLY A C 1
ATOM 969 O O . GLY A 1 128 ? 6.582 -8.351 -9.885 1.00 62.38 128 GLY A O 1
ATOM 970 N N . ILE A 1 129 ? 5.819 -8.466 -7.766 1.00 77.75 129 ILE A N 1
ATOM 971 C CA . ILE A 1 129 ? 7.124 -8.130 -7.171 1.00 77.75 129 ILE A CA 1
ATOM 972 C C . ILE A 1 129 ? 8.043 -9.345 -7.386 1.00 77.75 129 ILE A C 1
ATOM 974 O O . ILE A 1 129 ? 7.758 -10.424 -6.855 1.00 77.75 129 ILE A O 1
ATOM 978 N N . PRO A 1 130 ? 9.120 -9.223 -8.175 1.00 80.25 130 PRO A N 1
ATOM 979 C CA . PRO A 1 130 ? 10.040 -10.329 -8.398 1.00 80.25 130 PRO A CA 1
ATOM 980 C C . PRO A 1 130 ? 10.767 -10.707 -7.101 1.00 80.25 130 PRO A C 1
ATOM 982 O O . PRO A 1 130 ? 11.167 -9.857 -6.309 1.00 80.25 130 PRO A O 1
ATOM 985 N N . THR A 1 131 ? 10.984 -12.002 -6.889 1.00 77.56 131 THR A N 1
ATOM 986 C CA . THR A 1 131 ? 11.885 -12.493 -5.841 1.00 77.56 131 THR A CA 1
ATOM 987 C C . THR A 1 131 ? 13.274 -12.667 -6.436 1.00 77.56 131 THR A C 1
ATOM 989 O O . THR A 1 131 ? 13.503 -13.586 -7.227 1.00 77.56 131 THR A O 1
ATOM 992 N N . PHE A 1 132 ? 14.210 -11.796 -6.070 1.00 76.81 132 PHE A N 1
ATOM 993 C CA . PHE A 1 132 ? 15.608 -11.960 -6.450 1.00 76.81 132 PHE A CA 1
ATOM 994 C C . PHE A 1 132 ? 16.357 -12.698 -5.342 1.00 76.81 132 PHE A C 1
ATOM 996 O O . PHE A 1 132 ? 16.219 -12.381 -4.165 1.00 76.81 132 PHE A O 1
ATOM 1003 N N . GLN A 1 133 ? 17.181 -13.677 -5.711 1.00 66.88 133 GLN A N 1
ATOM 1004 C CA . GLN A 1 133 ? 18.116 -14.277 -4.763 1.00 66.88 133 GLN A CA 1
ATOM 1005 C C . GLN A 1 133 ? 19.299 -13.327 -4.581 1.00 66.88 133 GLN A C 1
ATOM 1007 O O . GLN A 1 133 ? 20.266 -13.368 -5.341 1.00 66.88 133 GLN A O 1
ATOM 1012 N N . THR A 1 134 ? 19.207 -12.435 -3.596 1.00 61.69 134 THR A N 1
ATOM 1013 C CA . THR A 1 134 ? 20.357 -11.645 -3.155 1.00 61.69 134 THR A CA 1
ATOM 1014 C C . THR A 1 134 ? 21.151 -12.446 -2.125 1.00 61.69 134 THR A C 1
ATOM 1016 O O . THR A 1 134 ? 20.620 -12.876 -1.104 1.00 61.69 134 THR A O 1
ATOM 1019 N N . THR A 1 135 ? 22.434 -12.695 -2.388 1.00 65.44 135 THR A N 1
ATOM 1020 C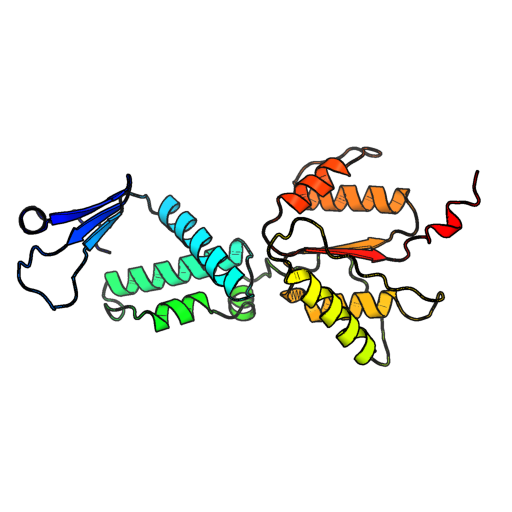 CA . THR A 1 135 ? 23.302 -13.413 -1.437 1.00 65.44 135 THR A CA 1
ATOM 1021 C C . THR A 1 135 ? 23.623 -12.555 -0.213 1.00 65.44 135 THR A C 1
ATOM 1023 O O . THR A 1 135 ? 23.880 -13.086 0.863 1.00 65.44 135 THR A O 1
ATOM 1026 N N . VAL A 1 136 ? 23.629 -11.226 -0.376 1.00 75.25 136 VAL A N 1
ATOM 1027 C CA . VAL A 1 136 ? 23.929 -10.265 0.690 1.00 75.25 136 VAL A CA 1
ATOM 1028 C C . VAL A 1 136 ? 22.990 -9.061 0.556 1.00 75.25 136 VAL A C 1
ATOM 1030 O O . VAL A 1 136 ? 23.078 -8.341 -0.446 1.00 75.25 136 VAL A O 1
ATOM 1033 N N . PRO A 1 137 ? 22.107 -8.809 1.540 1.00 72.19 137 PRO A N 1
ATOM 1034 C CA . PRO A 1 137 ? 21.240 -7.638 1.525 1.00 72.19 137 PRO A CA 1
ATOM 1035 C C . PRO A 1 137 ? 22.076 -6.360 1.638 1.00 72.19 137 PRO A C 1
ATOM 1037 O O . PRO A 1 137 ? 23.003 -6.256 2.445 1.00 72.19 137 PRO A O 1
ATOM 1040 N N . ARG A 1 138 ? 21.755 -5.363 0.812 1.00 84.12 138 ARG A N 1
ATOM 1041 C CA . ARG A 1 138 ? 22.492 -4.091 0.758 1.00 84.12 138 ARG A CA 1
ATOM 1042 C C . ARG A 1 138 ? 21.918 -3.087 1.748 1.00 84.12 138 ARG A C 1
ATOM 1044 O O . ARG A 1 138 ? 21.375 -2.065 1.345 1.00 84.12 138 ARG A O 1
ATOM 1051 N N . LEU A 1 139 ? 22.061 -3.400 3.033 1.00 84.69 139 LEU A N 1
ATOM 1052 C CA . LEU A 1 139 ? 21.415 -2.689 4.143 1.00 84.69 139 LEU A CA 1
ATOM 1053 C C . LEU A 1 139 ? 21.600 -1.165 4.081 1.00 84.69 139 LEU A C 1
ATOM 1055 O O . LEU A 1 139 ? 20.615 -0.448 4.127 1.00 84.69 139 LEU A O 1
ATOM 1059 N N . VAL A 1 140 ? 22.817 -0.672 3.824 1.00 88.56 140 VAL A N 1
ATOM 1060 C CA . VAL A 1 140 ? 23.087 0.780 3.721 1.00 88.56 140 VAL A CA 1
ATOM 1061 C C . VAL A 1 140 ? 22.264 1.457 2.616 1.00 88.56 140 VAL A C 1
ATOM 1063 O O . VAL A 1 140 ? 21.791 2.573 2.788 1.00 88.56 140 VAL A O 1
ATOM 1066 N N . LEU A 1 141 ? 22.085 0.797 1.467 1.00 88.75 141 LEU A N 1
ATOM 1067 C CA . LEU A 1 141 ? 21.287 1.357 0.370 1.00 88.75 141 LEU A CA 1
ATOM 1068 C C . LEU A 1 141 ? 19.783 1.243 0.642 1.00 88.75 141 LEU A C 1
ATOM 1070 O O . LEU A 1 141 ? 19.025 2.087 0.177 1.00 88.75 141 LEU A O 1
ATOM 1074 N N . LEU A 1 142 ? 19.360 0.206 1.371 1.00 89.25 142 LEU A N 1
ATOM 1075 C CA . LEU A 1 142 ? 17.974 0.053 1.813 1.00 89.25 142 LEU A CA 1
ATOM 1076 C C . LEU A 1 142 ? 17.602 1.141 2.821 1.00 89.25 142 LEU A C 1
ATOM 1078 O O . LEU A 1 142 ? 16.569 1.770 2.652 1.00 89.25 142 LEU A O 1
ATOM 1082 N N . GLU A 1 143 ? 18.469 1.414 3.797 1.00 87.75 143 GLU A N 1
ATOM 1083 C CA . GLU A 1 143 ? 18.293 2.497 4.772 1.00 87.75 143 GLU A CA 1
ATOM 1084 C C . GLU A 1 143 ? 18.217 3.865 4.083 1.00 87.75 143 GLU A C 1
ATOM 1086 O O . GLU A 1 143 ? 17.339 4.664 4.384 1.00 87.75 143 GLU A O 1
ATOM 1091 N N . GLN A 1 144 ? 19.086 4.124 3.100 1.00 89.50 144 GLN A N 1
ATOM 1092 C CA . GLN A 1 144 ? 19.031 5.362 2.313 1.00 89.50 144 GLN A CA 1
ATOM 1093 C C . GLN A 1 144 ? 17.731 5.497 1.515 1.00 89.50 144 GLN A C 1
ATOM 1095 O O . GLN A 1 144 ? 17.190 6.596 1.401 1.00 89.50 144 GLN A O 1
ATOM 1100 N N . LEU A 1 145 ? 17.243 4.400 0.929 1.00 89.12 145 LEU A N 1
ATOM 1101 C CA . LEU A 1 145 ? 15.986 4.404 0.188 1.00 89.12 145 LEU A CA 1
ATOM 1102 C C . LEU A 1 145 ? 14.793 4.630 1.124 1.00 89.12 145 LEU A C 1
ATOM 1104 O O . LEU A 1 145 ? 13.925 5.436 0.800 1.00 89.12 145 LEU A O 1
ATOM 1108 N N . ASP A 1 146 ? 14.779 3.961 2.275 1.00 88.38 146 ASP A N 1
ATOM 1109 C CA . ASP A 1 146 ? 13.760 4.115 3.313 1.00 88.38 146 ASP A CA 1
ATOM 1110 C C . ASP A 1 146 ? 13.695 5.555 3.831 1.00 88.38 146 ASP A C 1
ATOM 1112 O O . ASP A 1 146 ? 12.615 6.141 3.859 1.00 88.38 146 ASP A O 1
ATOM 1116 N N . GLU A 1 147 ? 14.841 6.178 4.121 1.00 87.50 147 GLU A N 1
ATOM 1117 C CA . GLU A 1 147 ? 14.886 7.572 4.574 1.00 87.50 147 GLU A CA 1
ATOM 1118 C C . GLU A 1 147 ? 14.306 8.527 3.522 1.00 87.50 147 GLU A C 1
ATOM 1120 O O . GLU A 1 147 ? 13.424 9.326 3.824 1.00 87.50 147 GLU A O 1
ATOM 1125 N N . VAL A 1 148 ? 14.713 8.390 2.253 1.00 85.56 148 VAL A N 1
ATOM 1126 C CA . VAL A 1 148 ? 14.201 9.236 1.159 1.00 85.56 148 VAL A CA 1
ATOM 1127 C C . VAL A 1 148 ? 12.696 9.055 0.961 1.00 85.56 148 VAL A C 1
ATOM 1129 O O . VAL A 1 148 ? 11.990 10.019 0.654 1.00 85.56 148 VAL A O 1
ATOM 1132 N N . VAL A 1 149 ? 12.189 7.830 1.094 1.00 83.00 149 VAL A N 1
ATOM 1133 C CA . VAL A 1 149 ? 10.754 7.554 0.970 1.00 83.00 149 VAL A CA 1
ATOM 1134 C C . VAL A 1 149 ? 10.000 8.144 2.162 1.00 83.00 149 VAL A C 1
ATOM 1136 O O . VAL A 1 149 ? 9.002 8.835 1.955 1.00 83.00 149 VAL A O 1
ATOM 1139 N N . ARG A 1 150 ? 10.493 7.958 3.392 1.00 79.44 150 ARG A N 1
ATOM 1140 C CA . ARG A 1 150 ? 9.864 8.470 4.618 1.00 79.44 150 ARG A CA 1
ATOM 1141 C C . ARG A 1 150 ? 9.860 9.986 4.703 1.00 79.44 150 ARG A C 1
ATOM 1143 O O . ARG A 1 150 ? 8.800 10.551 4.958 1.00 79.44 150 ARG A O 1
ATOM 1150 N N . GLU A 1 151 ? 10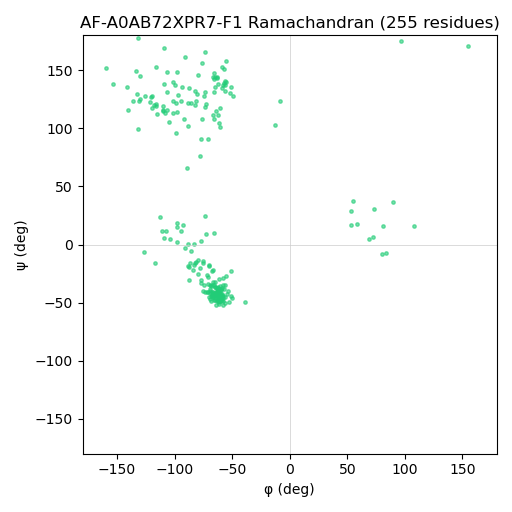.990 10.645 4.452 1.00 78.44 151 GLU A N 1
ATOM 1151 C CA . GLU A 1 151 ? 11.082 12.111 4.443 1.00 78.44 151 GLU A CA 1
ATOM 1152 C C . GLU A 1 151 ? 10.034 12.724 3.513 1.00 78.44 151 GLU A C 1
ATOM 1154 O O . GLU A 1 151 ? 9.396 13.720 3.846 1.00 78.44 151 GLU A O 1
ATOM 1159 N N . ARG A 1 152 ? 9.809 12.098 2.356 1.00 71.75 152 ARG A N 1
ATOM 1160 C CA . ARG A 1 152 ? 8.861 12.606 1.367 1.00 71.75 152 ARG A CA 1
ATOM 1161 C C . ARG A 1 152 ? 7.421 12.144 1.588 1.00 71.75 152 ARG A C 1
ATOM 1163 O O . ARG A 1 152 ? 6.515 12.737 1.018 1.00 71.75 152 ARG A O 1
ATOM 1170 N N . MET A 1 153 ? 7.181 11.112 2.396 1.00 68.00 153 MET A N 1
ATOM 1171 C CA . MET A 1 153 ? 5.835 10.759 2.872 1.00 68.00 153 MET A CA 1
ATOM 1172 C C . MET A 1 153 ? 5.329 11.713 3.966 1.00 68.00 153 MET A C 1
ATOM 1174 O O . MET A 1 153 ? 4.135 11.724 4.247 1.00 68.00 153 MET A O 1
ATOM 1178 N N . LEU A 1 154 ? 6.214 12.502 4.586 1.00 64.38 154 LEU A N 1
ATOM 1179 C CA . LEU A 1 154 ? 5.872 13.468 5.635 1.00 64.38 154 LEU A CA 1
ATOM 1180 C C . LEU A 1 154 ? 5.366 14.819 5.097 1.00 64.38 154 LEU A C 1
ATOM 1182 O O . LEU A 1 154 ? 5.062 15.691 5.910 1.00 64.38 154 LEU A O 1
ATOM 1186 N N . ASP A 1 155 ? 5.275 15.010 3.774 1.00 62.56 155 ASP A N 1
ATOM 1187 C CA . ASP A 1 155 ? 4.726 16.234 3.175 1.00 62.56 155 ASP A CA 1
ATOM 1188 C C . ASP A 1 155 ? 3.221 16.371 3.512 1.00 62.56 155 ASP A C 1
ATOM 1190 O O . ASP A 1 155 ? 2.409 15.611 2.972 1.00 62.56 155 ASP A O 1
ATOM 1194 N N . PRO A 1 156 ? 2.821 17.318 4.391 1.00 49.34 156 PRO A N 1
ATOM 1195 C CA . PRO A 1 156 ? 1.449 17.431 4.892 1.00 49.34 156 PRO A CA 1
ATOM 1196 C C . PRO A 1 156 ? 0.441 17.843 3.817 1.00 49.34 156 PRO A C 1
ATOM 1198 O O . PRO A 1 156 ? -0.754 17.593 3.975 1.00 49.34 156 PRO A O 1
ATOM 1201 N N . ASP A 1 157 ? 0.909 18.481 2.738 1.00 51.69 157 ASP A N 1
ATOM 1202 C CA . ASP A 1 157 ? 0.052 18.910 1.635 1.00 51.69 157 ASP A CA 1
ATOM 1203 C C . ASP A 1 157 ? -0.131 17.804 0.583 1.00 51.69 157 ASP A C 1
ATOM 1205 O O . ASP A 1 157 ? -1.101 17.857 -0.173 1.00 51.69 157 ASP A O 1
ATOM 1209 N N . GLY A 1 158 ? 0.751 16.792 0.543 1.00 52.00 158 GLY A N 1
ATOM 1210 C CA . GLY A 1 158 ? 0.545 15.485 -0.103 1.00 52.00 158 GLY A CA 1
ATOM 1211 C C . GLY A 1 158 ? 0.112 15.477 -1.578 1.00 52.00 158 GLY A C 1
ATOM 1212 O O . GLY A 1 158 ? -0.400 14.467 -2.057 1.00 52.00 158 GLY A O 1
ATOM 1213 N N . ARG A 1 159 ? 0.256 16.587 -2.319 1.00 55.94 159 ARG A N 1
ATOM 1214 C CA . ARG A 1 159 ? -0.329 16.720 -3.673 1.00 55.94 159 ARG A CA 1
ATOM 1215 C C . ARG A 1 159 ? 0.510 16.096 -4.781 1.00 55.94 159 ARG A C 1
ATOM 1217 O O . ARG A 1 159 ? 0.004 15.927 -5.889 1.00 55.94 159 ARG A O 1
ATOM 1224 N N . VAL A 1 160 ? 1.783 15.798 -4.520 1.00 66.56 160 VAL A N 1
ATOM 1225 C CA . VAL A 1 160 ? 2.719 15.281 -5.525 1.00 66.56 160 VAL A CA 1
ATOM 1226 C C . VAL A 1 160 ? 3.344 13.979 -5.024 1.00 66.56 160 VAL A C 1
ATOM 1228 O O . VAL A 1 160 ? 3.898 13.966 -3.928 1.00 66.56 160 VAL A O 1
ATOM 1231 N N . PRO A 1 161 ? 3.303 12.890 -5.814 1.00 74.06 161 PRO A N 1
ATOM 1232 C CA . PRO A 1 161 ? 3.954 11.642 -5.444 1.00 74.06 161 PRO A CA 1
ATOM 1233 C C . PRO A 1 161 ? 5.470 11.790 -5.302 1.00 74.06 161 PRO A C 1
ATOM 1235 O O . PRO A 1 161 ? 6.151 12.383 -6.142 1.00 74.06 161 PRO A O 1
ATOM 1238 N N . SER A 1 162 ? 6.012 11.170 -4.266 1.00 79.62 162 SER A N 1
ATOM 1239 C CA . SER A 1 162 ? 7.443 11.125 -3.981 1.00 79.62 162 SER A CA 1
ATOM 1240 C C . SER A 1 162 ? 8.176 10.199 -4.953 1.00 79.62 162 SER A C 1
ATOM 1242 O O . SER A 1 162 ? 7.894 9.006 -5.008 1.00 79.62 162 SER A O 1
ATOM 1244 N N . VAL A 1 163 ? 9.151 10.725 -5.706 1.00 85.25 163 VAL A N 1
ATOM 1245 C CA . VAL A 1 163 ? 9.886 9.945 -6.725 1.00 85.25 163 VAL A CA 1
ATOM 1246 C C . VAL A 1 163 ? 11.330 9.647 -6.310 1.00 85.25 163 VAL A C 1
ATOM 1248 O O . VAL A 1 163 ? 12.166 10.552 -6.274 1.00 85.25 163 VAL A O 1
ATOM 1251 N N . ALA A 1 164 ? 11.658 8.378 -6.068 1.00 88.44 164 ALA A N 1
ATOM 1252 C CA . ALA A 1 164 ? 13.034 7.907 -5.890 1.00 88.44 164 ALA A CA 1
ATOM 1253 C C . ALA A 1 164 ? 13.546 7.226 -7.171 1.00 88.44 164 ALA A C 1
ATOM 1255 O O . ALA A 1 164 ? 12.811 6.493 -7.828 1.00 88.44 164 ALA A O 1
ATOM 1256 N N . ILE A 1 165 ? 14.814 7.459 -7.531 1.00 89.50 165 ILE A N 1
ATOM 1257 C CA . ILE A 1 165 ? 15.430 6.889 -8.739 1.00 89.50 165 ILE A CA 1
ATOM 1258 C C . ILE A 1 165 ? 16.624 6.027 -8.338 1.00 89.50 165 ILE A C 1
ATOM 1260 O O . ILE A 1 165 ? 17.629 6.530 -7.837 1.00 89.50 165 ILE A O 1
ATOM 1264 N N . LEU A 1 166 ? 16.546 4.730 -8.634 1.00 90.19 166 LEU A N 1
ATOM 1265 C CA . LEU A 1 166 ? 17.691 3.829 -8.546 1.00 90.19 166 LEU A CA 1
ATOM 1266 C C . LEU A 1 166 ? 18.439 3.845 -9.883 1.00 90.19 166 LEU A C 1
ATOM 1268 O O . LEU A 1 166 ? 18.023 3.213 -10.854 1.00 90.19 166 LEU A O 1
ATOM 1272 N N . ALA A 1 167 ? 19.559 4.567 -9.938 1.00 88.12 167 ALA A N 1
ATOM 1273 C CA . ALA A 1 167 ? 20.395 4.684 -11.131 1.00 88.12 167 ALA A CA 1
ATOM 1274 C C . ALA A 1 167 ? 21.699 3.881 -11.002 1.00 88.12 167 ALA A C 1
ATOM 1276 O O . ALA A 1 167 ? 22.255 3.703 -9.922 1.00 88.12 167 ALA A O 1
ATOM 1277 N N . GLY A 1 168 ? 22.206 3.376 -12.128 1.00 84.94 168 GLY A N 1
ATOM 1278 C CA . GLY A 1 168 ? 23.470 2.640 -12.175 1.00 84.94 168 GLY A CA 1
ATOM 1279 C C . GLY A 1 168 ? 23.550 1.673 -13.350 1.00 84.94 168 GLY A C 1
ATOM 1280 O O . GLY A 1 168 ? 22.553 1.404 -14.023 1.00 84.94 168 GLY A O 1
ATOM 1281 N N . ARG A 1 169 ? 24.738 1.105 -13.579 1.00 82.69 169 ARG A N 1
ATOM 1282 C CA . ARG A 1 169 ? 24.979 0.147 -14.670 1.00 82.69 169 ARG A CA 1
ATOM 1283 C C . ARG A 1 169 ? 24.072 -1.089 -14.580 1.00 82.69 169 ARG A C 1
ATOM 1285 O O . ARG A 1 169 ? 23.600 -1.472 -13.504 1.00 82.69 169 ARG A O 1
ATOM 1292 N N . THR A 1 170 ? 23.798 -1.702 -15.728 1.00 79.94 170 THR A N 1
ATOM 1293 C CA . THR A 1 170 ? 23.093 -2.989 -15.819 1.00 79.94 170 THR A CA 1
ATOM 1294 C C . THR A 1 170 ? 23.835 -4.049 -15.005 1.00 79.94 170 THR A C 1
ATOM 1296 O O . THR A 1 170 ? 25.061 -4.047 -14.964 1.00 79.94 170 THR A O 1
ATOM 1299 N N . GLY A 1 171 ? 23.101 -4.918 -14.306 1.00 80.00 171 GLY A N 1
ATOM 1300 C CA . GLY A 1 171 ? 23.690 -5.960 -13.456 1.00 80.00 171 GLY A CA 1
ATOM 1301 C C . GLY A 1 171 ? 24.090 -5.511 -12.045 1.00 80.00 171 GLY A C 1
ATOM 1302 O O . GLY A 1 171 ? 24.355 -6.355 -11.199 1.00 80.00 171 GLY A O 1
ATOM 1303 N N . ASN A 1 172 ? 24.033 -4.215 -11.719 1.00 82.38 172 ASN A N 1
ATOM 1304 C CA . ASN A 1 172 ? 24.337 -3.733 -10.365 1.00 82.38 172 ASN A CA 1
ATOM 1305 C C . ASN A 1 172 ? 23.255 -4.056 -9.317 1.00 82.38 172 ASN A C 1
ATOM 1307 O O . ASN A 1 172 ? 23.355 -3.543 -8.212 1.00 82.38 172 ASN A O 1
ATOM 1311 N N . GLY A 1 173 ? 22.233 -4.868 -9.605 1.00 85.62 173 GLY A N 1
ATOM 1312 C CA . GLY A 1 173 ? 21.234 -5.285 -8.607 1.00 85.62 173 GLY A CA 1
ATOM 1313 C C . GLY A 1 173 ? 20.228 -4.205 -8.185 1.00 85.62 173 GLY A C 1
ATOM 1314 O O . GLY A 1 173 ? 19.775 -4.217 -7.049 1.00 85.62 173 GLY A O 1
ATOM 1315 N N . LYS A 1 174 ? 19.884 -3.264 -9.075 1.00 91.00 174 LYS A N 1
ATOM 1316 C CA . LYS A 1 174 ? 18.899 -2.197 -8.798 1.00 91.00 174 LYS A CA 1
ATOM 1317 C C . LYS A 1 174 ? 17.493 -2.758 -8.571 1.00 91.00 174 LYS A C 1
ATOM 1319 O O . LYS A 1 174 ? 16.866 -2.442 -7.571 1.00 91.00 174 LYS A O 1
ATOM 1324 N N . SER A 1 175 ? 17.049 -3.645 -9.461 1.00 90.12 175 SER A N 1
ATOM 1325 C CA . SER A 1 175 ? 15.760 -4.332 -9.345 1.00 90.12 175 SER A CA 1
ATOM 1326 C C . SER A 1 175 ? 15.717 -5.223 -8.099 1.00 90.12 175 SER A C 1
ATOM 1328 O O . SER A 1 175 ? 14.707 -5.250 -7.410 1.00 90.12 175 SER A O 1
ATOM 1330 N N . ALA A 1 176 ? 16.838 -5.871 -7.751 1.00 89.62 176 ALA A N 1
ATOM 1331 C CA . ALA A 1 176 ? 16.960 -6.630 -6.505 1.00 89.62 176 ALA A CA 1
ATOM 1332 C C . ALA A 1 176 ? 16.781 -5.740 -5.269 1.00 89.62 176 ALA A C 1
ATOM 1334 O O . ALA A 1 176 ? 15.953 -6.047 -4.425 1.00 89.62 176 ALA A O 1
ATOM 1335 N N . LEU A 1 177 ? 17.469 -4.595 -5.218 1.00 90.69 177 LEU A N 1
ATOM 1336 C CA . LEU A 1 177 ? 17.324 -3.628 -4.129 1.00 90.69 177 LEU A CA 1
ATOM 1337 C C . LEU A 1 177 ? 15.883 -3.104 -3.996 1.00 90.69 177 LEU A C 1
ATOM 1339 O O . LEU A 1 177 ? 15.364 -3.026 -2.888 1.00 90.69 177 LEU A O 1
ATOM 1343 N N . ALA A 1 178 ? 15.232 -2.761 -5.114 1.00 91.00 178 ALA A N 1
ATOM 1344 C CA . ALA A 1 178 ? 13.842 -2.303 -5.106 1.00 91.00 178 ALA A CA 1
ATOM 1345 C C . ALA A 1 178 ? 12.874 -3.394 -4.628 1.00 91.00 178 ALA A C 1
ATOM 1347 O O . ALA A 1 178 ? 11.950 -3.102 -3.874 1.00 91.00 178 ALA A O 1
ATOM 1348 N N . ALA A 1 179 ? 13.081 -4.644 -5.045 1.00 89.44 179 ALA A N 1
ATOM 1349 C CA . ALA A 1 179 ? 12.264 -5.762 -4.592 1.00 89.44 179 ALA A CA 1
ATOM 1350 C C . ALA A 1 179 ? 12.461 -6.038 -3.098 1.00 89.44 179 ALA A C 1
ATOM 1352 O O . ALA A 1 179 ? 11.473 -6.182 -2.387 1.00 89.44 179 ALA A O 1
ATOM 1353 N N . ASP A 1 180 ? 13.709 -6.056 -2.617 1.00 88.38 180 ASP A N 1
ATOM 1354 C CA . ASP A 1 180 ? 14.026 -6.221 -1.194 1.00 88.38 180 ASP A CA 1
ATOM 1355 C C . ASP A 1 180 ? 13.326 -5.142 -0.358 1.00 88.38 180 ASP A C 1
ATOM 1357 O O . ASP A 1 180 ? 12.676 -5.459 0.636 1.00 88.38 180 ASP A O 1
ATOM 1361 N N . PHE A 1 181 ? 13.379 -3.881 -0.803 1.00 89.12 181 PHE A N 1
ATOM 1362 C CA . PHE A 1 181 ? 12.653 -2.780 -0.171 1.00 89.12 181 PHE A CA 1
ATOM 1363 C C . PHE A 1 181 ? 11.141 -3.030 -0.135 1.00 89.12 181 PHE A C 1
ATOM 1365 O O . PHE A 1 181 ? 10.532 -2.921 0.924 1.00 89.12 181 PHE A O 1
ATOM 1372 N N . CYS A 1 182 ? 10.536 -3.424 -1.261 1.00 86.50 182 CYS A N 1
ATOM 1373 C CA . CYS A 1 182 ? 9.100 -3.706 -1.320 1.00 86.50 182 CYS A CA 1
ATOM 1374 C C . CYS A 1 182 ? 8.690 -4.853 -0.386 1.00 86.50 182 CYS A C 1
ATOM 1376 O O . CYS A 1 182 ? 7.627 -4.789 0.221 1.00 86.50 182 CYS A O 1
ATOM 1378 N N . HIS A 1 183 ? 9.517 -5.897 -0.264 1.00 83.31 183 HIS A N 1
ATOM 1379 C CA . HIS A 1 183 ? 9.251 -7.023 0.637 1.00 83.31 183 HIS A CA 1
ATOM 1380 C C . HIS A 1 183 ? 9.370 -6.617 2.109 1.00 83.31 183 HIS A C 1
ATOM 1382 O O . HIS A 1 183 ? 8.567 -7.060 2.931 1.00 83.31 183 HIS A O 1
ATOM 1388 N N . ILE A 1 184 ? 10.335 -5.760 2.452 1.00 81.94 184 ILE A N 1
ATOM 1389 C CA . ILE A 1 184 ? 10.514 -5.244 3.817 1.00 81.94 184 ILE A CA 1
ATOM 1390 C C . ILE A 1 184 ? 9.354 -4.312 4.195 1.00 81.94 184 ILE A C 1
ATOM 1392 O O . ILE A 1 184 ? 8.715 -4.514 5.226 1.00 81.94 184 ILE A O 1
ATOM 1396 N N . GLU A 1 185 ? 9.023 -3.357 3.328 1.00 78.50 185 GLU A N 1
ATOM 1397 C CA . GLU A 1 185 ? 8.036 -2.301 3.587 1.00 78.50 185 GLU A CA 1
ATOM 1398 C C . GLU A 1 185 ? 6.612 -2.660 3.121 1.00 78.50 185 GLU A C 1
ATOM 1400 O O . GLU A 1 185 ? 5.750 -1.788 3.010 1.00 78.50 185 GLU A O 1
ATOM 1405 N N . HIS A 1 186 ? 6.316 -3.941 2.867 1.00 74.88 186 HIS A N 1
ATOM 1406 C CA . HIS A 1 186 ? 5.010 -4.363 2.336 1.00 74.88 186 HIS A CA 1
ATOM 1407 C C . HIS A 1 186 ? 3.818 -3.959 3.215 1.00 74.88 186 HIS A C 1
ATOM 1409 O O . HIS A 1 186 ? 2.731 -3.733 2.695 1.00 74.88 186 HIS A O 1
ATOM 1415 N N . ASN A 1 187 ? 4.015 -3.839 4.531 1.00 66.69 187 ASN A N 1
ATOM 1416 C CA . ASN A 1 187 ? 2.968 -3.423 5.471 1.00 66.69 187 ASN A CA 1
ATOM 1417 C C . ASN A 1 187 ? 2.768 -1.902 5.534 1.00 66.69 187 ASN A C 1
ATOM 1419 O O . ASN A 1 187 ? 1.763 -1.446 6.074 1.00 66.69 187 ASN A O 1
ATOM 1423 N N . THR A 1 188 ? 3.709 -1.120 5.002 1.00 74.00 188 THR A N 1
ATOM 1424 C CA . THR A 1 188 ? 3.665 0.349 5.022 1.00 74.00 188 THR A CA 1
ATOM 1425 C C . THR A 1 188 ? 2.748 0.900 3.929 1.00 74.00 188 THR A C 1
ATOM 1427 O O . THR A 1 188 ? 2.189 1.987 4.074 1.00 74.00 188 THR A O 1
ATOM 1430 N N . PHE A 1 189 ? 2.557 0.143 2.845 1.00 75.56 189 PHE A N 1
ATOM 1431 C CA . PHE A 1 189 ? 1.751 0.542 1.695 1.00 75.56 189 PHE A CA 1
ATOM 1432 C C . PHE A 1 189 ? 0.455 -0.267 1.615 1.00 75.56 189 PHE A C 1
ATOM 1434 O O . PHE A 1 189 ? 0.450 -1.486 1.779 1.00 75.56 189 PHE A O 1
ATOM 1441 N N . SER A 1 190 ? -0.657 0.401 1.299 1.00 71.25 190 SER A N 1
ATOM 1442 C CA . SER A 1 190 ? -1.924 -0.279 1.015 1.00 71.25 190 SER A CA 1
ATOM 1443 C C . SER A 1 190 ? -1.841 -1.076 -0.288 1.00 71.25 190 SER A C 1
ATOM 1445 O O . SER A 1 190 ? -2.402 -2.166 -0.371 1.00 71.25 190 SER A O 1
ATOM 1447 N N . ASN A 1 191 ? -1.093 -0.562 -1.273 1.00 75.81 191 ASN A N 1
ATOM 1448 C CA . ASN A 1 191 ? -0.832 -1.213 -2.552 1.00 75.81 191 ASN A CA 1
ATOM 1449 C C . ASN A 1 191 ? 0.603 -0.986 -3.037 1.00 75.81 191 ASN A C 1
ATOM 1451 O O . ASN A 1 191 ? 1.091 0.144 -3.055 1.00 75.81 191 ASN A O 1
ATOM 1455 N N . ILE A 1 192 ? 1.242 -2.057 -3.517 1.00 84.31 192 ILE A N 1
ATOM 1456 C CA . ILE A 1 192 ? 2.530 -2.008 -4.222 1.00 84.31 192 ILE A CA 1
ATOM 1457 C C . ILE A 1 192 ? 2.320 -2.493 -5.653 1.00 84.31 192 ILE A C 1
ATOM 1459 O O . ILE A 1 192 ? 1.900 -3.624 -5.873 1.00 84.31 192 ILE A O 1
ATOM 1463 N N . MET A 1 193 ? 2.633 -1.649 -6.630 1.00 87.19 193 MET A N 1
ATOM 1464 C CA . MET A 1 193 ? 2.438 -1.913 -8.052 1.00 87.19 193 MET A CA 1
ATOM 1465 C C . MET A 1 193 ? 3.788 -1.969 -8.760 1.00 87.19 193 MET A C 1
ATOM 1467 O O . MET A 1 193 ? 4.468 -0.955 -8.890 1.00 87.19 193 MET A O 1
ATOM 1471 N N . TRP A 1 194 ? 4.165 -3.153 -9.243 1.00 89.12 194 TRP A N 1
ATOM 1472 C CA . TRP A 1 194 ? 5.389 -3.348 -10.019 1.00 89.12 194 TRP A CA 1
ATOM 1473 C C . TRP A 1 194 ? 5.089 -3.373 -11.520 1.00 89.12 194 TRP A C 1
ATOM 1475 O O . TRP A 1 194 ? 4.321 -4.213 -12.006 1.00 89.12 194 TRP A O 1
ATOM 1485 N N . ILE A 1 195 ? 5.711 -2.459 -12.260 1.00 89.81 195 ILE A N 1
ATOM 1486 C CA . ILE A 1 195 ? 5.593 -2.322 -13.709 1.00 89.81 195 ILE A CA 1
ATOM 1487 C C . ILE A 1 195 ? 6.976 -2.469 -14.329 1.00 89.81 195 ILE A C 1
ATOM 1489 O O . ILE A 1 195 ? 7.897 -1.714 -14.033 1.00 89.81 195 ILE A O 1
ATOM 1493 N N . ASP A 1 196 ? 7.105 -3.436 -15.228 1.00 88.19 196 ASP A N 1
ATOM 1494 C CA . ASP A 1 196 ? 8.264 -3.534 -16.102 1.00 88.19 196 ASP A CA 1
ATOM 1495 C C . ASP A 1 196 ? 8.157 -2.491 -17.220 1.00 88.19 196 ASP A C 1
ATOM 1497 O O . ASP A 1 196 ? 7.319 -2.603 -18.116 1.00 88.19 196 ASP A O 1
ATOM 1501 N N . ALA A 1 197 ? 8.997 -1.466 -17.134 1.00 90.25 197 ALA A N 1
ATOM 1502 C CA . ALA A 1 197 ? 8.989 -0.284 -17.982 1.00 90.25 197 ALA A CA 1
ATOM 1503 C C . ALA A 1 197 ? 10.011 -0.349 -19.131 1.00 90.25 197 ALA A C 1
ATOM 1505 O O . ALA A 1 197 ? 10.343 0.685 -19.709 1.00 90.25 197 ALA A O 1
ATOM 1506 N N . ARG A 1 198 ? 10.510 -1.549 -19.478 1.00 87.81 198 ARG A N 1
ATOM 1507 C CA . ARG A 1 198 ? 11.435 -1.755 -20.617 1.00 87.81 198 ARG A CA 1
ATOM 1508 C C . ARG A 1 198 ? 10.853 -1.319 -21.951 1.00 87.81 198 ARG A C 1
ATOM 1510 O O . ARG A 1 198 ? 11.586 -0.829 -22.803 1.00 87.81 198 ARG A O 1
ATOM 1517 N N . ASP A 1 199 ? 9.559 -1.563 -22.132 1.00 88.12 199 ASP A N 1
ATOM 1518 C CA . ASP A 1 199 ? 8.842 -1.354 -23.385 1.00 88.12 199 ASP A CA 1
ATOM 1519 C C . ASP A 1 199 ? 7.529 -0.597 -23.105 1.00 88.12 199 ASP A C 1
ATOM 1521 O O . ASP A 1 199 ? 6.759 -1.007 -22.222 1.00 88.12 199 ASP A O 1
ATOM 1525 N N . PRO A 1 200 ? 7.236 0.496 -23.836 1.00 89.06 200 PRO A N 1
ATOM 1526 C CA . PRO A 1 200 ? 5.991 1.246 -23.682 1.00 89.06 200 PRO A CA 1
ATOM 1527 C C . PRO A 1 200 ? 4.721 0.401 -23.857 1.00 89.06 200 PRO A C 1
ATOM 1529 O O . PRO A 1 200 ? 3.738 0.628 -23.154 1.00 89.06 200 PRO A O 1
ATOM 1532 N N . SER A 1 201 ? 4.725 -0.596 -24.746 1.00 87.25 201 SER A N 1
ATOM 1533 C CA . SER A 1 201 ? 3.579 -1.485 -24.985 1.00 87.25 201 SER A CA 1
ATOM 1534 C C . SER A 1 201 ? 3.313 -2.418 -23.799 1.00 87.25 201 SER A C 1
ATOM 1536 O O . SER A 1 201 ? 2.163 -2.571 -23.375 1.00 87.25 201 SER A O 1
ATOM 1538 N N . ILE A 1 202 ? 4.374 -2.972 -23.199 1.00 86.88 202 ILE A N 1
ATOM 1539 C CA . ILE A 1 202 ? 4.303 -3.792 -21.978 1.00 86.88 202 ILE A CA 1
ATOM 1540 C C . ILE A 1 202 ? 3.809 -2.932 -20.814 1.00 86.88 202 ILE A C 1
ATOM 1542 O O . ILE A 1 202 ? 2.902 -3.337 -20.083 1.00 86.88 202 ILE A O 1
ATOM 1546 N N . THR A 1 203 ? 4.350 -1.718 -20.694 1.00 89.75 203 THR A N 1
ATOM 1547 C CA . THR A 1 203 ? 3.949 -0.734 -19.681 1.00 89.75 203 THR A CA 1
ATOM 1548 C C . THR A 1 203 ? 2.460 -0.419 -19.798 1.00 89.75 203 THR A C 1
ATOM 1550 O O . THR A 1 203 ? 1.725 -0.568 -18.825 1.00 89.75 203 THR A O 1
ATOM 1553 N N . ALA A 1 204 ? 1.984 -0.057 -20.993 1.00 90.19 204 ALA A N 1
ATOM 1554 C CA . ALA A 1 204 ? 0.582 0.275 -21.241 1.00 90.19 204 ALA A CA 1
ATOM 1555 C C . ALA A 1 204 ? -0.353 -0.909 -20.952 1.00 90.19 204 ALA A C 1
ATOM 1557 O O . ALA A 1 204 ? -1.394 -0.746 -20.313 1.00 90.19 204 ALA A O 1
ATOM 1558 N N . SER A 1 205 ? 0.035 -2.121 -21.361 1.00 87.88 205 SER A N 1
ATOM 1559 C CA . SER A 1 205 ? -0.727 -3.332 -21.050 1.00 87.88 205 SER A CA 1
ATOM 1560 C C . SER A 1 205 ? -0.801 -3.591 -19.545 1.00 87.88 205 SER A C 1
ATOM 1562 O O . SER A 1 205 ? -1.845 -4.004 -19.038 1.00 87.88 205 SER A O 1
ATOM 1564 N N . ARG A 1 206 ? 0.292 -3.344 -18.813 1.00 87.62 206 ARG A N 1
ATOM 1565 C CA . ARG A 1 206 ? 0.326 -3.527 -17.362 1.00 87.62 206 ARG A CA 1
ATOM 1566 C C . ARG A 1 206 ? -0.497 -2.472 -16.634 1.00 87.62 206 ARG A C 1
ATOM 1568 O O . ARG A 1 206 ? -1.232 -2.833 -15.720 1.00 87.62 206 ARG A O 1
ATOM 1575 N N . VAL A 1 207 ? -0.425 -1.215 -17.070 1.00 90.25 207 VAL A N 1
ATOM 1576 C CA . VAL A 1 207 ? -1.266 -0.122 -16.566 1.00 90.25 207 VAL A CA 1
ATOM 1577 C C . VAL A 1 207 ? -2.741 -0.487 -16.716 1.00 90.25 207 VAL A C 1
ATOM 1579 O O . VAL A 1 207 ? -3.444 -0.481 -15.715 1.00 90.25 207 VAL A O 1
ATOM 1582 N N . ARG A 1 208 ? -3.193 -0.932 -17.900 1.00 90.25 208 ARG A N 1
ATOM 1583 C CA . ARG A 1 208 ? -4.580 -1.405 -18.101 1.00 90.25 208 ARG A CA 1
ATOM 1584 C C . ARG A 1 208 ? -4.994 -2.482 -17.100 1.00 90.25 208 ARG A C 1
ATOM 1586 O O . ARG A 1 208 ? -6.050 -2.373 -16.486 1.00 90.25 208 ARG A O 1
ATOM 1593 N N . ALA A 1 209 ? -4.162 -3.510 -16.926 1.00 86.31 209 ALA A N 1
ATOM 1594 C CA . ALA A 1 209 ? -4.461 -4.612 -16.013 1.00 86.31 209 ALA A CA 1
ATOM 1595 C C . ALA A 1 209 ? -4.583 -4.138 -14.555 1.00 86.31 209 ALA A C 1
ATOM 1597 O O . ALA A 1 209 ? -5.472 -4.581 -13.829 1.00 86.31 209 ALA A O 1
ATOM 1598 N N . ILE A 1 210 ? -3.715 -3.217 -14.126 1.00 86.44 210 ILE A N 1
ATOM 1599 C CA . ILE A 1 210 ? -3.783 -2.642 -12.780 1.00 86.44 210 ILE A CA 1
ATOM 1600 C C . ILE A 1 210 ? -5.031 -1.761 -12.643 1.00 86.44 210 ILE A C 1
ATOM 1602 O O . ILE A 1 210 ? -5.757 -1.907 -11.663 1.00 86.44 210 ILE A O 1
ATOM 1606 N N . THR A 1 211 ? -5.339 -0.909 -13.624 1.00 89.38 211 THR A N 1
ATOM 1607 C CA . THR A 1 211 ? -6.546 -0.066 -13.607 1.00 89.38 211 THR A CA 1
ATOM 1608 C C . THR A 1 211 ? -7.817 -0.904 -13.526 1.00 89.38 211 THR A C 1
ATOM 1610 O O . THR A 1 211 ? -8.705 -0.580 -12.738 1.00 89.38 211 THR A O 1
ATOM 1613 N N . HIS A 1 212 ? -7.897 -2.006 -14.276 1.00 87.38 212 HIS A N 1
ATOM 1614 C CA . HIS A 1 212 ? -9.002 -2.958 -14.168 1.00 87.38 212 HIS A CA 1
ATOM 1615 C C . HIS A 1 212 ? -9.127 -3.512 -12.744 1.00 87.38 212 HIS A C 1
ATOM 1617 O O . HIS A 1 212 ? -10.216 -3.516 -12.183 1.00 87.38 212 HIS A O 1
ATOM 1623 N N . ASN A 1 213 ? -8.021 -3.913 -12.114 1.00 82.31 213 ASN A N 1
ATOM 1624 C CA . ASN A 1 213 ? -8.057 -4.433 -10.744 1.00 82.31 213 ASN A CA 1
ATOM 1625 C C . ASN A 1 213 ? -8.465 -3.374 -9.708 1.00 82.31 213 ASN A C 1
ATOM 1627 O O . ASN A 1 213 ? -9.143 -3.703 -8.739 1.00 82.31 213 ASN A O 1
ATOM 1631 N N . LEU A 1 214 ? -8.070 -2.114 -9.908 1.00 79.19 214 LEU A N 1
ATOM 1632 C CA . LEU A 1 214 ? -8.404 -1.016 -8.998 1.00 79.19 214 LEU A CA 1
ATOM 1633 C C . LEU A 1 214 ? -9.848 -0.522 -9.160 1.00 79.19 214 LEU A C 1
ATOM 1635 O O . LEU A 1 214 ? -10.454 -0.083 -8.186 1.00 79.19 214 LEU A O 1
ATOM 1639 N N . THR A 1 215 ? -10.396 -0.559 -10.377 1.00 83.31 215 THR A N 1
ATOM 1640 C CA . THR A 1 215 ? -11.672 0.108 -10.709 1.00 83.31 215 THR A CA 1
ATOM 1641 C C . THR A 1 215 ? -12.791 -0.842 -11.130 1.00 83.31 215 THR A C 1
ATOM 1643 O O . THR A 1 215 ? -13.948 -0.430 -11.191 1.00 83.31 215 THR A O 1
ATOM 1646 N N . GLY A 1 216 ? -12.467 -2.090 -11.473 1.00 82.94 216 GLY A N 1
ATOM 1647 C CA . GLY A 1 216 ? -13.376 -3.041 -12.115 1.00 82.94 216 GLY A CA 1
ATOM 1648 C C . GLY A 1 216 ? -13.751 -2.685 -13.560 1.00 82.94 216 GLY A C 1
ATOM 1649 O O . GLY A 1 216 ? -14.598 -3.359 -14.143 1.00 82.94 216 GLY A O 1
ATOM 1650 N N . ARG A 1 217 ? -13.172 -1.622 -14.144 1.00 86.38 217 ARG A N 1
ATOM 1651 C CA . ARG A 1 217 ? -13.414 -1.239 -15.542 1.00 86.38 217 ARG A CA 1
ATOM 1652 C C . ARG A 1 217 ? -12.568 -2.084 -16.476 1.00 86.38 217 ARG A C 1
ATOM 1654 O O . ARG A 1 217 ? -11.354 -2.168 -16.310 1.00 86.38 217 ARG A O 1
ATOM 1661 N N . ASP A 1 218 ? -13.212 -2.651 -17.485 1.00 86.88 218 ASP A N 1
ATOM 1662 C CA . ASP A 1 218 ? -12.520 -3.355 -18.554 1.00 86.88 218 ASP A CA 1
ATOM 1663 C C . ASP A 1 218 ? -12.111 -2.385 -19.665 1.00 86.88 218 ASP A C 1
ATOM 1665 O O . ASP A 1 218 ? -12.886 -1.521 -20.085 1.00 86.88 218 ASP A O 1
ATOM 1669 N N . PHE A 1 219 ? -10.873 -2.529 -20.125 1.00 86.38 219 PHE A N 1
ATOM 1670 C CA . PHE A 1 219 ? -10.290 -1.716 -21.182 1.00 86.38 219 PHE A CA 1
ATOM 1671 C C . PHE A 1 219 ? -9.980 -2.637 -22.352 1.00 86.38 219 PHE A C 1
ATOM 1673 O O . PHE A 1 219 ? -9.169 -3.555 -22.226 1.00 86.38 219 PHE A O 1
ATOM 1680 N N . GLY A 1 220 ? -10.599 -2.366 -23.503 1.00 83.25 220 GLY A N 1
ATOM 1681 C CA . GLY A 1 220 ? -10.319 -3.107 -24.729 1.00 83.25 220 GLY A CA 1
ATOM 1682 C C . GLY A 1 220 ? -8.831 -3.090 -25.096 1.00 83.25 220 GLY A C 1
ATOM 1683 O O . GLY A 1 220 ? -8.068 -2.206 -24.690 1.00 83.25 220 GLY A O 1
ATOM 1684 N N . GLU A 1 221 ? -8.407 -4.071 -25.889 1.00 82.69 221 GLU A N 1
ATOM 1685 C CA . GLU A 1 221 ? -7.026 -4.152 -26.360 1.00 82.69 221 GLU A CA 1
ATOM 1686 C C . GLU A 1 221 ? -6.625 -2.862 -27.097 1.00 82.69 221 GLU A C 1
ATOM 1688 O O . GLU A 1 221 ? -7.361 -2.341 -27.932 1.00 82.69 221 GLU A O 1
ATOM 1693 N N . GLY A 1 222 ? -5.464 -2.307 -26.747 1.00 81.50 222 GLY A N 1
ATOM 1694 C CA . GLY A 1 222 ? -4.974 -1.052 -27.326 1.00 81.50 222 GLY A CA 1
ATOM 1695 C C . GLY A 1 222 ? -5.573 0.230 -26.733 1.00 81.50 222 GLY A C 1
ATOM 1696 O O . GLY A 1 222 ? -5.040 1.298 -27.017 1.00 81.50 222 GLY A O 1
ATOM 1697 N N . ALA A 1 223 ? -6.599 0.159 -25.875 1.00 88.12 223 ALA A N 1
ATOM 1698 C CA . ALA A 1 223 ? -7.149 1.348 -25.222 1.00 88.12 223 ALA A CA 1
ATOM 1699 C C . ALA A 1 223 ? -6.126 2.004 -24.277 1.00 88.12 223 ALA A C 1
ATOM 1701 O O . ALA A 1 223 ? -5.344 1.314 -23.611 1.00 88.12 223 ALA A O 1
ATOM 1702 N N . ASP A 1 224 ? -6.149 3.335 -24.215 1.00 89.25 224 ASP A N 1
ATOM 1703 C CA . ASP A 1 224 ? -5.389 4.107 -23.236 1.00 89.25 224 ASP A CA 1
ATOM 1704 C C . ASP A 1 224 ? -6.161 4.161 -21.912 1.00 89.25 224 ASP A C 1
ATOM 1706 O O . ASP A 1 224 ? -7.290 4.642 -21.864 1.00 89.25 224 ASP A O 1
ATOM 1710 N N . ALA A 1 225 ? -5.548 3.644 -20.847 1.00 91.62 225 ALA A N 1
ATOM 1711 C CA . ALA A 1 225 ? -6.102 3.643 -19.493 1.00 91.62 225 ALA A CA 1
ATOM 1712 C C . ALA A 1 225 ? -5.338 4.578 -18.543 1.00 91.62 225 ALA A C 1
ATOM 1714 O O . ALA A 1 225 ? -5.514 4.486 -17.330 1.00 91.62 225 ALA A O 1
ATOM 1715 N N . SER A 1 226 ? -4.456 5.440 -19.061 1.00 89.69 226 SER A N 1
ATOM 1716 C CA . SER A 1 226 ? -3.578 6.294 -18.253 1.00 89.69 226 SER A CA 1
ATOM 1717 C C . SER A 1 226 ? -4.353 7.287 -17.382 1.00 89.69 226 SER A C 1
ATOM 1719 O O . SER A 1 226 ? -4.068 7.410 -16.192 1.00 89.69 226 SER A O 1
ATOM 1721 N N . ALA A 1 227 ? -5.368 7.953 -17.938 1.00 91.00 227 ALA A N 1
ATOM 1722 C CA . ALA A 1 227 ? -6.194 8.905 -17.199 1.00 91.00 227 ALA A CA 1
ATOM 1723 C C . ALA A 1 227 ? -7.000 8.218 -16.087 1.00 91.00 227 ALA A C 1
ATOM 1725 O O . ALA A 1 227 ? -6.998 8.682 -14.946 1.00 91.00 227 ALA A O 1
ATOM 1726 N N . ASP A 1 228 ? -7.636 7.083 -16.392 1.00 90.88 228 ASP A N 1
ATOM 1727 C CA . ASP A 1 228 ? -8.348 6.274 -15.399 1.00 90.88 228 ASP A CA 1
ATOM 1728 C C . ASP A 1 228 ? -7.401 5.713 -14.333 1.00 90.88 228 ASP A C 1
ATOM 1730 O O . ASP A 1 228 ? -7.762 5.677 -13.161 1.00 90.88 228 ASP A O 1
ATOM 1734 N N . PHE A 1 229 ? -6.180 5.319 -14.708 1.00 90.50 229 PHE A N 1
ATOM 1735 C CA . PHE A 1 229 ? -5.154 4.858 -13.774 1.00 90.50 229 PHE A CA 1
ATOM 1736 C C . PHE A 1 229 ? -4.771 5.955 -12.778 1.00 90.50 229 PHE A C 1
ATOM 1738 O O . PHE A 1 229 ? -4.815 5.738 -11.569 1.00 90.50 229 PHE A O 1
ATOM 1745 N N . VAL A 1 230 ? -4.445 7.152 -13.276 1.00 90.00 230 VAL A N 1
ATOM 1746 C CA . VAL A 1 230 ? -4.110 8.309 -12.432 1.00 90.00 230 VAL A CA 1
ATOM 1747 C C . VAL A 1 230 ? -5.296 8.689 -11.546 1.00 90.00 230 VAL A C 1
ATOM 1749 O O . VAL A 1 230 ? -5.109 8.935 -10.358 1.00 90.00 230 VAL A O 1
ATOM 1752 N N . GLY A 1 231 ? -6.516 8.682 -12.091 1.00 84.50 231 GLY A N 1
ATOM 1753 C CA . GLY A 1 231 ? -7.737 8.923 -11.323 1.00 84.50 231 GLY A CA 1
ATOM 1754 C C . GLY A 1 231 ? -7.947 7.891 -10.212 1.00 84.50 231 GLY A C 1
ATOM 1755 O O . GLY A 1 231 ? -8.233 8.264 -9.076 1.00 84.50 231 GLY A O 1
ATOM 1756 N N . ALA A 1 232 ? -7.737 6.607 -10.511 1.00 83.25 232 ALA A N 1
ATOM 1757 C CA . ALA A 1 232 ? -7.843 5.522 -9.543 1.00 83.25 232 ALA A CA 1
ATOM 1758 C C . ALA A 1 232 ? -6.832 5.689 -8.402 1.00 83.25 232 ALA A C 1
ATOM 1760 O O . ALA A 1 232 ? -7.229 5.616 -7.240 1.00 83.25 232 ALA A O 1
ATOM 1761 N N . LEU A 1 233 ? -5.566 5.990 -8.718 1.00 81.88 233 LEU A N 1
ATOM 1762 C CA . LEU A 1 233 ? -4.526 6.258 -7.719 1.00 81.88 233 LEU A CA 1
ATOM 1763 C C . LEU A 1 233 ? -4.822 7.502 -6.876 1.00 81.88 233 LEU A C 1
ATOM 1765 O O . LEU A 1 233 ? -4.627 7.474 -5.665 1.00 81.88 233 LEU A O 1
ATOM 1769 N N . ALA A 1 234 ? -5.313 8.577 -7.496 1.00 79.06 234 ALA A N 1
ATOM 1770 C CA . ALA A 1 234 ? -5.661 9.811 -6.794 1.00 79.06 234 ALA A CA 1
ATOM 1771 C C . ALA A 1 234 ? -6.851 9.628 -5.837 1.00 79.06 234 ALA A C 1
ATOM 1773 O O . ALA A 1 234 ? -6.920 10.282 -4.802 1.00 79.06 234 ALA A O 1
ATOM 1774 N N . SER A 1 235 ? -7.786 8.738 -6.181 1.00 71.62 235 SER A N 1
ATOM 1775 C CA . SER A 1 235 ? -8.938 8.393 -5.338 1.00 71.62 235 SER A CA 1
ATOM 1776 C C . SER A 1 235 ? -8.653 7.298 -4.304 1.00 71.62 235 SER A C 1
ATOM 1778 O O . SER A 1 235 ? -9.535 6.964 -3.512 1.00 71.62 235 SER A O 1
ATOM 1780 N N . HIS A 1 236 ? -7.459 6.698 -4.330 1.00 68.94 236 HIS A N 1
ATOM 1781 C CA . HIS A 1 236 ? -7.156 5.533 -3.514 1.00 68.94 236 HIS A CA 1
ATOM 1782 C C . HIS A 1 236 ? -6.964 5.922 -2.039 1.00 68.94 236 HIS A C 1
ATOM 1784 O O . HIS A 1 236 ? -6.161 6.810 -1.748 1.00 68.94 236 HIS A O 1
ATOM 1790 N N . PRO A 1 237 ? -7.659 5.266 -1.089 1.00 57.47 237 PRO A N 1
ATOM 1791 C CA . PRO A 1 237 ? -7.447 5.525 0.326 1.00 57.47 237 PRO A CA 1
ATOM 1792 C C . PRO A 1 237 ? -6.116 4.908 0.779 1.00 57.47 237 PRO A C 1
ATOM 1794 O O . PRO A 1 237 ? -5.918 3.693 0.720 1.00 57.47 237 PRO A O 1
ATOM 1797 N N . GLY A 1 238 ? -5.204 5.760 1.242 1.00 67.50 238 GLY A N 1
ATOM 1798 C CA . GLY A 1 238 ? -3.941 5.349 1.852 1.00 67.50 238 GLY A CA 1
ATOM 1799 C C . GLY A 1 238 ? -2.726 5.347 0.912 1.00 67.50 238 GLY A C 1
ATOM 1800 O O . GLY A 1 238 ? -2.837 5.619 -0.286 1.00 67.50 238 GLY A O 1
ATOM 1801 N N . PRO A 1 239 ? -1.533 5.079 1.471 1.00 75.25 239 PRO A N 1
ATOM 1802 C CA . PRO A 1 239 ? -0.271 5.195 0.754 1.00 75.25 239 PRO A CA 1
ATOM 1803 C C . PRO A 1 239 ? -0.083 4.058 -0.252 1.00 75.25 239 PRO A C 1
ATOM 1805 O O . PRO A 1 239 ? -0.181 2.883 0.093 1.00 75.25 239 PRO A O 1
ATOM 1808 N N . TRP A 1 240 ? 0.274 4.402 -1.484 1.00 81.12 240 TRP A N 1
ATOM 1809 C CA . TRP A 1 240 ? 0.619 3.443 -2.530 1.00 81.12 240 TRP A CA 1
ATOM 1810 C C . TRP A 1 240 ? 2.077 3.600 -2.966 1.00 81.12 240 TRP A C 1
ATOM 1812 O O . TRP A 1 240 ? 2.653 4.684 -2.895 1.00 81.12 240 TRP A O 1
ATOM 1822 N N . LEU A 1 241 ? 2.663 2.509 -3.457 1.00 86.81 241 LEU A N 1
ATOM 1823 C CA . LEU A 1 241 ? 3.993 2.481 -4.058 1.00 86.81 241 LEU A CA 1
ATOM 1824 C C . LEU A 1 241 ? 3.892 2.003 -5.505 1.00 86.81 241 LEU A C 1
ATOM 1826 O O . LEU A 1 241 ? 3.327 0.945 -5.783 1.00 86.81 241 LEU A O 1
ATOM 1830 N N . LEU A 1 242 ? 4.468 2.769 -6.429 1.00 90.12 242 LEU A N 1
ATOM 1831 C CA . LEU A 1 242 ? 4.544 2.430 -7.847 1.00 90.12 242 LEU A CA 1
ATOM 1832 C C . LEU A 1 242 ? 6.011 2.289 -8.262 1.00 90.12 242 LEU A C 1
ATOM 1834 O O . LEU A 1 242 ? 6.783 3.241 -8.161 1.00 90.12 242 LEU A O 1
ATOM 1838 N N . VAL A 1 243 ? 6.389 1.104 -8.739 1.00 91.75 243 VAL A N 1
ATOM 1839 C CA . VAL A 1 243 ? 7.749 0.788 -9.185 1.00 91.75 243 VAL A CA 1
ATOM 1840 C C . VAL A 1 243 ? 7.766 0.627 -10.699 1.00 91.75 243 VAL A C 1
ATOM 1842 O O . VAL A 1 243 ? 7.129 -0.277 -11.234 1.00 91.75 243 VAL A O 1
ATOM 1845 N N . PHE A 1 244 ? 8.540 1.473 -11.378 1.00 92.19 244 PHE A N 1
ATOM 1846 C CA . PHE A 1 244 ? 8.882 1.313 -12.792 1.00 92.19 244 PHE A CA 1
ATOM 1847 C C . PHE A 1 244 ? 10.272 0.680 -12.911 1.00 92.19 244 PHE A C 1
ATOM 1849 O O . PHE A 1 244 ? 11.292 1.368 -12.830 1.00 92.19 244 PHE A O 1
ATOM 1856 N N . ASP A 1 245 ? 10.326 -0.640 -13.074 1.00 90.94 245 ASP A N 1
ATOM 1857 C CA . ASP A 1 245 ? 11.586 -1.365 -13.247 1.00 90.94 245 ASP A CA 1
ATOM 1858 C C . ASP A 1 245 ? 12.091 -1.252 -14.686 1.00 90.94 245 ASP A C 1
ATOM 1860 O O . ASP A 1 245 ? 11.306 -1.221 -15.628 1.00 90.94 245 ASP A O 1
ATOM 1864 N N . ASN A 1 246 ? 13.414 -1.215 -14.861 1.00 89.19 246 ASN A N 1
ATOM 1865 C CA . ASN A 1 246 ? 14.077 -1.138 -16.168 1.00 89.19 246 ASN A CA 1
ATOM 1866 C C . ASN A 1 246 ? 13.601 0.017 -17.079 1.00 89.19 246 ASN A C 1
ATOM 1868 O O . ASN A 1 246 ? 13.677 -0.093 -18.304 1.00 89.19 246 ASN A O 1
ATOM 1872 N N . ALA A 1 247 ? 13.141 1.124 -16.492 1.00 88.94 247 ALA A N 1
ATOM 1873 C CA . ALA A 1 247 ? 12.750 2.304 -17.250 1.00 88.94 247 ALA A CA 1
ATOM 1874 C C . ALA A 1 247 ? 13.933 2.844 -18.086 1.00 88.94 247 ALA A C 1
ATOM 1876 O O . ALA A 1 247 ? 15.055 2.954 -17.566 1.00 88.94 247 ALA A O 1
ATOM 1877 N N . PRO A 1 248 ? 13.718 3.194 -19.368 1.00 81.62 248 PRO A N 1
ATOM 1878 C CA . PRO A 1 248 ? 14.760 3.768 -20.206 1.00 81.62 248 PRO A CA 1
ATOM 1879 C C . PRO A 1 248 ? 15.180 5.145 -19.684 1.00 81.62 248 PRO A C 1
ATOM 1881 O O . PRO A 1 248 ? 14.383 5.910 -19.140 1.00 81.62 248 PRO A O 1
ATOM 1884 N N . SER A 1 249 ? 16.455 5.487 -19.862 1.00 70.38 249 SER A N 1
ATOM 1885 C CA . SER A 1 249 ? 16.946 6.824 -19.521 1.00 70.38 249 SER A CA 1
ATOM 1886 C C . SER A 1 249 ? 16.330 7.882 -20.443 1.00 70.38 249 SER A C 1
ATOM 1888 O O . SER A 1 249 ? 16.227 7.650 -21.644 1.00 70.38 249 SER A O 1
ATOM 1890 N N . MET A 1 250 ? 16.023 9.088 -19.950 1.00 58.47 250 MET A N 1
ATOM 1891 C CA . MET A 1 250 ? 15.619 10.199 -20.838 1.00 58.47 250 MET A CA 1
ATOM 1892 C C . MET A 1 250 ? 16.660 10.490 -21.940 1.00 58.47 250 MET A C 1
ATOM 1894 O O . MET A 1 250 ? 16.302 10.945 -23.019 1.00 58.47 250 MET A O 1
ATOM 1898 N N . LEU A 1 251 ? 17.940 10.180 -21.698 1.00 46.22 251 LEU A N 1
ATOM 1899 C CA . LEU A 1 251 ? 19.035 10.369 -22.657 1.00 46.22 251 LEU A CA 1
ATOM 1900 C C . LEU A 1 251 ? 18.998 9.409 -23.858 1.00 46.22 251 LEU A C 1
ATOM 1902 O O . LEU A 1 251 ? 19.635 9.701 -24.862 1.00 46.22 251 LEU A O 1
ATOM 1906 N N . SER A 1 252 ? 18.266 8.293 -23.790 1.00 41.66 252 SER A N 1
ATOM 1907 C CA . SER A 1 252 ? 18.116 7.373 -24.928 1.00 41.66 252 SER A CA 1
ATOM 1908 C C . SER A 1 252 ? 16.949 7.736 -25.849 1.00 41.66 252 SER A C 1
ATOM 1910 O O . SER A 1 252 ? 16.943 7.307 -26.994 1.00 41.66 252 SER A O 1
ATOM 1912 N N . ALA A 1 253 ? 15.994 8.550 -25.385 1.00 40.66 253 ALA A N 1
ATOM 1913 C CA . ALA A 1 253 ? 14.858 9.002 -26.194 1.00 40.66 253 ALA A CA 1
ATOM 1914 C C . ALA A 1 253 ? 15.211 10.160 -27.151 1.00 40.66 253 ALA A C 1
ATOM 1916 O O . ALA A 1 253 ? 14.445 10.469 -28.057 1.00 40.66 253 ALA A O 1
ATOM 1917 N N . ALA A 1 254 ? 16.370 10.803 -26.964 1.00 35.03 254 ALA A N 1
ATOM 1918 C CA . ALA A 1 254 ? 16.822 11.934 -27.777 1.00 35.03 254 ALA A CA 1
ATOM 1919 C C . ALA A 1 254 ? 17.622 11.528 -29.033 1.00 35.0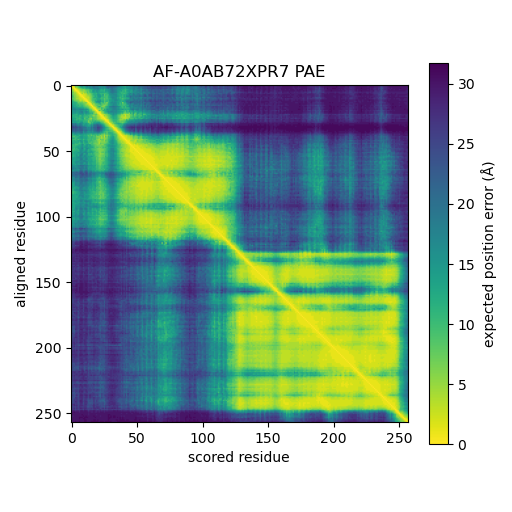3 254 ALA A C 1
ATOM 1921 O O . ALA A 1 254 ? 18.058 12.402 -29.774 1.00 35.03 254 ALA A O 1
ATOM 1922 N N . THR A 1 255 ? 17.828 10.229 -29.275 1.00 35.12 255 THR A N 1
ATOM 1923 C CA . THR A 1 255 ? 18.625 9.727 -30.412 1.00 35.12 255 THR A CA 1
ATOM 1924 C C . THR A 1 255 ? 17.767 9.156 -31.550 1.00 35.12 255 THR A C 1
ATOM 1926 O O . THR A 1 255 ? 18.316 8.634 -32.515 1.00 35.12 255 THR A O 1
ATOM 1929 N N . GLU A 1 256 ? 16.437 9.247 -31.454 1.00 35.75 256 GLU A N 1
ATOM 1930 C CA . GLU A 1 256 ? 15.493 8.760 -32.479 1.00 35.75 256 GLU A CA 1
ATOM 1931 C C . GLU A 1 256 ? 14.707 9.878 -33.196 1.00 35.75 256 GLU A C 1
ATOM 1933 O O . GLU A 1 256 ? 13.658 9.615 -33.782 1.00 35.75 256 GLU A O 1
ATOM 1938 N N . TYR A 1 257 ? 15.228 11.111 -33.217 1.00 37.41 257 TYR A N 1
ATOM 1939 C CA . TYR A 1 257 ? 14.751 12.177 -34.113 1.00 37.41 257 TYR A CA 1
ATOM 1940 C C . TYR A 1 257 ? 15.883 12.766 -34.952 1.00 37.41 257 TYR A C 1
ATOM 1942 O O . TYR A 1 257 ? 16.966 13.027 -34.382 1.00 37.41 257 TYR A O 1
#

Organism: Mycobacterium canettii (strain CIPT 140010059) (NCBI:txid1048245)

Radius of gyration: 25.41 Å; Cα contacts (8 Å, |Δi|>4): 272; chains: 1; bounding box: 66×40×75 Å

Mean predicted aligned error: 16.07 Å

Foldseek 3Di:
DDPDPDDPVVVVQWDFPDDDPFKTWTWGPDPDDDDDTPIDIDGNDDPVRVLVVQLVVLLVVCVVVLADNQSQLSSVLSVVVVVVCVCLVVVVDPVDDDPVNNVVSSPPHQVVSCVVVVHDQFLPAPPDLDADPDPDQPVVVLVVVVVQQVVVVPPPVPPDDRDDDDDDDPPPCSSVNVSVSCVVCSRSWRYEAEAAQQDPLSRQVSLQVVLCVQPVDHDPPPGGCPVSSVVSVVPDPTHYHYHHPPHDDPVVVVPPD

Sequence (257 aa):
MTNRPLSQPLQDSRVVSNSSEKVIEYALNNDQAQATAEIIALDSRNIGELTDSLVDLVTQFRAENKKSQGRVSCRIVAVVLLHKIFSAAAGEADRRLTALEIIDALSIPDREIAEAAGAFDWGVPVAGIPTFQTTVPRLVLLEQLDEVVRERMLDPDGRVPSVAILAGRTGNGKSALAADFCHIEHNTFSNIMWIDARDPSITASRVRAITHNLTGRDFGEGADASADFVGALASHPGPWLLVFDNAPSMLSAATEY

Secondary structure (DSSP, 8-state):
--SSPPPHHHHTTEEEEEEETTEEEEEE--SS--S----EEEE---HHHHHHHHHHHHHHHHHHTT----HHHHHHHHHHHHHHHHHHHHTSS-S---HHHHHHHHT--HHHHHHHHTS-SSS-B-S-------SS--HHHHHHHHHHHHHHHT-TT--S---------TTS-HHHHHHHHHHHSTTT-SEEEEEE-SSHHHHHHHHHHHHHHHH-----TT---HHHHHHHHHT-SS-EEEEEETPPPGGGGGG--

Solvent-accessible surface area (backbone atoms only — not comparable to full-atom values): 15603 Å² total; per-residue (Å²): 112,75,98,58,80,80,53,68,77,66,54,76,59,38,43,79,74,47,78,54,102,52,40,42,29,32,31,67,74,63,98,62,89,90,68,87,79,66,66,47,72,49,68,73,64,51,73,66,59,48,49,51,55,38,22,53,50,44,29,52,55,21,50,79,65,78,44,69,64,21,70,65,55,23,42,49,42,37,50,54,50,50,48,54,50,48,36,18,53,73,62,80,41,66,79,68,84,52,72,63,61,51,49,53,56,68,58,58,55,64,68,62,52,25,69,74,67,74,48,67,71,41,35,46,75,44,73,69,72,64,87,63,92,68,95,67,80,62,58,75,61,48,52,53,50,49,50,59,52,50,65,51,68,64,47,89,80,70,84,67,87,75,84,85,81,87,80,77,67,89,88,71,48,58,68,45,53,54,30,54,46,50,67,73,48,30,76,75,22,49,38,47,44,55,39,61,32,72,39,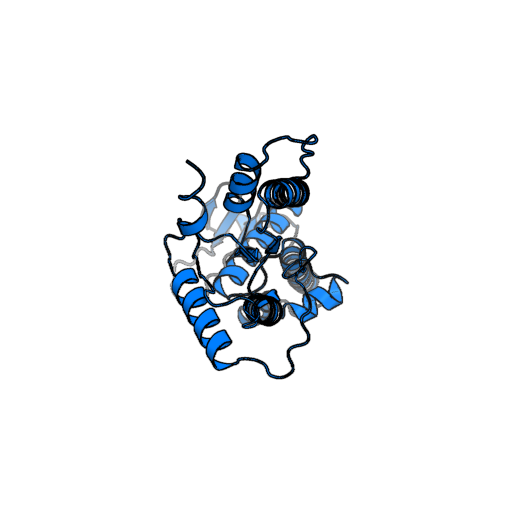73,68,56,32,52,55,49,49,39,54,50,33,24,73,77,68,73,51,86,73,63,90,90,58,88,42,63,68,60,34,53,50,51,61,72,71,44,86,69,52,68,45,80,44,69,40,70,54,74,59,77,80,66,69,69,75,81,117

InterPro domains:
  IPR027417 P-loop containing nucleoside triphosphate hydrolase [G3DSA:3.40.50.300] (130-254)
  IPR027417 P-loop containing nucleoside triphosphate hydrolase [SSF52540] (130-248)

pLDDT: mean 73.22, std 14.97, range [35.03, 92.19]